Protein AF-A0A6L3AS34-F1 (afdb_monomer)

pLDDT: mean 90.24, std 11.79, range [38.12, 98.19]

Secondary structure (DSSP, 8-state):
-PPPPPPPSHHHHHHHHHHHTTS-TTTHHHHHHHTTPPP--HHHHHH-HHHHHHHHHTT--HHHHHHHHHHHHTTS--HHHHHHHHHHHTTTS----HHHHHHHHHHHTTS-SSTTS-HHHHHHTTS-TTTSBPSSSTT-BHHHHHIIIIIII----HHHHHHHTTTTTS-HHHHHHHHHHHHHHHHTTS--

InterPro domains:
  IPR041427 AbiJ-NTD3 [PF18860] (96-184)

Radius of gyration: 19.77 Å; Cα contacts (8 Å, |Δi|>4): 197; chains: 1; bounding box: 47×42×50 Å

Sequence (192 aa):
MPPPPSAPLAPLRSAIVEALYPTSANILPVVCEGLGLASGDREEAFASKRNYVQGRISGLSRERLLQLAYQLLQDGPNYELEEAVGRVEEAGERLISELLRRSIGRALIPFDLSGHVPIFEFLRDIWPIDRLPSRLYSGGTVQDDLERHMRRNADMDNDEALEAVGAYTCSQRRFFRFLEALLHRIRHRLPT

Mean predicted aligned error: 5.68 Å

Organism: Azospirillum brasilense (NCBI:txid192)

Solvent-accessible surface area (backbone atoms only — not comparable to full-atom values): 11065 Å² total; per-residue (Å²): 129,81,76,60,68,76,46,74,60,62,58,37,52,52,25,49,36,60,70,52,55,82,54,53,38,90,47,40,44,60,55,39,40,76,70,72,40,72,78,68,56,53,67,55,22,65,76,34,55,57,60,45,45,44,68,55,53,68,83,53,52,72,68,56,5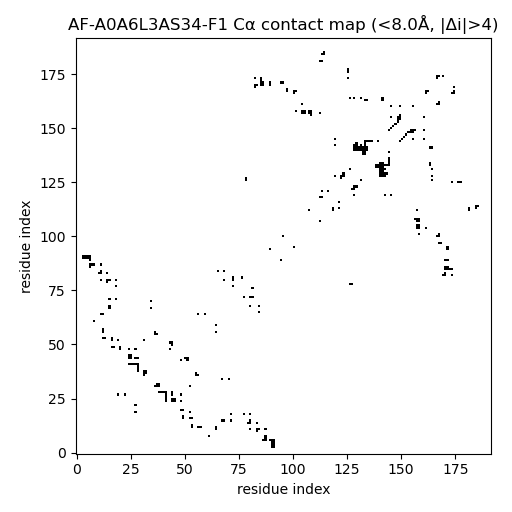0,50,52,51,48,54,59,59,48,71,81,41,94,47,73,62,42,52,40,28,49,36,47,50,67,51,42,69,56,91,72,87,48,48,69,58,45,47,54,51,32,56,71,41,48,92,49,76,81,39,75,91,49,60,54,68,58,58,47,44,78,74,37,63,32,84,69,38,69,26,90,87,44,91,95,43,21,35,42,56,50,44,51,45,30,43,67,71,66,62,78,43,54,50,41,57,52,39,52,69,75,32,54,51,76,49,26,66,64,58,41,47,53,47,53,50,59,40,48,63,58,56,60,75,68,61,82,129

Structure (mmCIF, N/CA/C/O backbone):
data_AF-A0A6L3AS34-F1
#
_entry.id   AF-A0A6L3AS34-F1
#
loop_
_atom_site.group_PDB
_atom_site.id
_atom_site.type_symbol
_atom_site.label_atom_id
_atom_site.label_alt_id
_atom_site.label_comp_id
_atom_site.label_asym_id
_atom_site.label_entity_id
_atom_site.label_seq_id
_atom_site.pdbx_PDB_ins_code
_atom_site.Cartn_x
_atom_site.Cartn_y
_atom_site.Cartn_z
_atom_site.occupancy
_atom_site.B_iso_or_equiv
_atom_site.auth_seq_id
_atom_site.auth_comp_id
_atom_site.auth_asym_id
_atom_site.auth_atom_id
_atom_site.pdbx_PDB_model_num
ATOM 1 N N . MET A 1 1 ? 20.758 -13.716 22.117 1.00 43.12 1 MET A N 1
ATOM 2 C CA . MET A 1 1 ? 20.273 -12.984 20.929 1.00 43.12 1 MET A CA 1
ATOM 3 C C . MET A 1 1 ? 19.069 -12.173 21.378 1.00 43.12 1 MET A C 1
ATOM 5 O O . MET A 1 1 ? 18.203 -12.778 22.001 1.00 43.12 1 MET A O 1
ATOM 9 N N . PRO A 1 2 ? 19.030 -10.845 21.188 1.00 40.09 2 PRO A N 1
ATOM 10 C CA . PRO A 1 2 ? 17.800 -10.096 21.428 1.00 40.09 2 PRO A CA 1
ATOM 11 C C . PRO A 1 2 ? 16.701 -10.640 20.498 1.00 40.09 2 PRO A C 1
ATOM 13 O O . PRO A 1 2 ? 17.026 -11.041 19.375 1.00 40.09 2 PRO A O 1
ATOM 16 N N . PRO A 1 3 ? 15.435 -10.713 20.945 1.00 47.62 3 PRO A N 1
ATOM 17 C CA . PRO A 1 3 ? 14.338 -11.078 20.059 1.00 47.62 3 PRO A CA 1
ATOM 18 C C . PRO A 1 3 ? 14.308 -10.102 18.874 1.00 47.62 3 PRO A C 1
ATOM 20 O O . PRO A 1 3 ? 14.625 -8.920 19.060 1.00 47.62 3 PRO A O 1
ATOM 23 N N . PRO A 1 4 ? 13.970 -10.568 17.660 1.00 54.09 4 PRO A N 1
ATOM 24 C CA . PRO A 1 4 ? 13.821 -9.670 16.527 1.00 54.09 4 PRO A CA 1
ATOM 25 C C . PRO A 1 4 ? 12.823 -8.560 16.890 1.00 54.09 4 PRO A C 1
ATOM 27 O O . PRO A 1 4 ? 11.832 -8.837 17.575 1.00 54.09 4 PRO A O 1
ATOM 30 N N . PRO A 1 5 ? 13.075 -7.305 16.480 1.00 56.47 5 PRO A N 1
ATOM 31 C CA . PRO A 1 5 ? 12.140 -6.222 16.738 1.00 56.47 5 PRO A CA 1
ATOM 32 C C . PRO A 1 5 ? 10.778 -6.599 16.152 1.00 56.47 5 PRO A C 1
ATOM 34 O O . PRO A 1 5 ? 10.667 -6.920 14.968 1.00 56.47 5 PRO A O 1
ATOM 37 N N . SER A 1 6 ? 9.740 -6.592 16.988 1.00 65.44 6 SER A N 1
ATOM 38 C CA . SER A 1 6 ? 8.369 -6.808 16.531 1.00 65.44 6 SER A CA 1
ATOM 39 C C . SER A 1 6 ? 8.022 -5.726 15.511 1.00 65.44 6 SER A C 1
ATOM 41 O O . SER A 1 6 ? 8.171 -4.540 15.821 1.00 65.44 6 SER A O 1
ATOM 43 N N . ALA A 1 7 ? 7.564 -6.108 14.315 1.00 68.81 7 ALA A N 1
ATOM 44 C CA . ALA A 1 7 ? 7.161 -5.130 13.310 1.00 68.81 7 ALA A CA 1
ATOM 45 C C . ALA A 1 7 ? 6.111 -4.164 13.879 1.00 68.81 7 ALA A C 1
ATOM 47 O O . ALA A 1 7 ? 5.236 -4.579 14.651 1.00 68.81 7 ALA A O 1
ATOM 48 N N . PRO A 1 8 ? 6.170 -2.876 13.501 1.00 80.94 8 PRO A N 1
ATOM 49 C CA . PRO A 1 8 ? 5.168 -1.921 13.930 1.00 80.94 8 PRO A CA 1
ATOM 50 C C . PRO A 1 8 ? 3.797 -2.366 13.407 1.00 80.94 8 PRO A C 1
ATOM 52 O O . PRO A 1 8 ? 3.584 -2.483 12.206 1.00 80.94 8 PRO A O 1
ATOM 55 N N . LEU A 1 9 ? 2.849 -2.597 14.318 1.00 92.56 9 LEU A N 1
ATOM 56 C CA . LEU A 1 9 ? 1.464 -2.949 13.973 1.00 92.56 9 LEU A CA 1
ATOM 57 C C . LEU A 1 9 ? 0.628 -1.726 13.566 1.00 92.56 9 LEU A C 1
ATOM 59 O O . LEU A 1 9 ? -0.499 -1.877 13.104 1.00 92.56 9 LEU A O 1
ATOM 63 N N . ALA A 1 10 ? 1.146 -0.509 13.765 1.00 93.69 10 ALA A N 1
ATOM 64 C CA . ALA A 1 10 ? 0.423 0.724 13.459 1.00 93.69 10 ALA A CA 1
ATOM 65 C C . ALA A 1 10 ? 0.044 0.844 11.967 1.00 93.69 10 ALA A C 1
ATOM 67 O O . ALA A 1 10 ? -1.137 1.063 11.707 1.00 93.69 10 ALA A O 1
ATOM 68 N N . PRO A 1 11 ? 0.947 0.600 10.991 1.00 93.88 11 PRO A N 1
ATOM 69 C CA . PRO A 1 11 ? 0.575 0.560 9.576 1.00 93.88 11 PRO A CA 1
ATOM 70 C C . PRO A 1 11 ? -0.523 -0.461 9.256 1.00 93.88 11 PRO A C 1
ATOM 72 O O . PRO A 1 11 ? -1.432 -0.146 8.496 1.00 93.88 11 PRO A O 1
ATOM 75 N N . LEU A 1 12 ? -0.490 -1.652 9.870 1.00 96.75 12 LEU A N 1
ATOM 76 C CA . LEU A 1 12 ? -1.530 -2.670 9.673 1.00 96.75 12 LEU A CA 1
ATOM 77 C C . LEU A 1 12 ? -2.887 -2.207 10.204 1.00 96.75 12 LEU A C 1
ATOM 79 O O . LEU A 1 12 ? -3.894 -2.359 9.518 1.00 96.75 12 LEU A O 1
ATOM 83 N N . ARG A 1 13 ? -2.923 -1.588 11.389 1.00 97.62 13 ARG A N 1
ATOM 84 C CA . ARG A 1 13 ? -4.162 -1.010 11.928 1.00 97.62 13 ARG A CA 1
ATOM 85 C C . ARG A 1 13 ? -4.713 0.084 11.017 1.00 97.62 13 ARG A C 1
ATOM 87 O O . ARG A 1 13 ? -5.893 0.035 10.684 1.00 97.62 13 ARG A O 1
ATOM 94 N N . SER A 1 14 ? -3.868 1.010 10.564 1.00 97.25 14 SER A N 1
ATOM 95 C CA . SER A 1 14 ? -4.280 2.061 9.628 1.00 97.25 14 SER A CA 1
ATOM 96 C C . SER A 1 14 ? -4.827 1.480 8.323 1.00 97.25 14 SER A C 1
ATOM 98 O O . SER A 1 14 ? -5.887 1.898 7.871 1.00 97.25 14 SER A O 1
ATOM 100 N N . ALA A 1 15 ? -4.163 0.472 7.750 1.00 97.56 15 ALA A N 1
ATOM 101 C CA . ALA A 1 15 ? -4.616 -0.161 6.516 1.00 97.56 15 ALA A CA 1
ATOM 102 C C . ALA A 1 15 ? -5.965 -0.885 6.681 1.00 97.56 15 ALA A C 1
ATOM 104 O O . ALA A 1 15 ? -6.812 -0.800 5.799 1.00 97.56 15 ALA A O 1
ATOM 105 N N . ILE A 1 16 ? -6.204 -1.542 7.823 1.00 98.19 16 ILE A N 1
ATOM 106 C CA . ILE A 1 16 ? -7.505 -2.152 8.153 1.00 98.19 16 ILE A CA 1
ATOM 107 C C . ILE A 1 16 ? -8.600 -1.082 8.272 1.00 98.19 16 ILE A C 1
ATOM 109 O O . ILE A 1 16 ? -9.701 -1.265 7.751 1.00 98.19 16 ILE A O 1
ATOM 113 N N . VAL A 1 17 ? -8.308 0.044 8.933 1.00 97.88 17 VAL A N 1
ATOM 114 C CA . VAL A 1 17 ? -9.249 1.171 9.050 1.00 97.88 17 VAL A CA 1
ATOM 115 C C . VAL A 1 17 ? -9.620 1.714 7.671 1.00 97.88 17 VAL A C 1
ATOM 117 O O . VAL A 1 17 ? -10.806 1.864 7.380 1.00 97.88 17 VAL A O 1
ATOM 120 N N . GLU A 1 18 ? -8.635 1.971 6.809 1.00 97.12 18 GLU A N 1
ATOM 121 C CA . GLU A 1 18 ? -8.891 2.485 5.460 1.00 97.12 18 GLU A CA 1
ATOM 122 C C . GLU A 1 18 ? -9.583 1.451 4.562 1.00 97.12 18 GLU A C 1
ATOM 124 O O . GLU A 1 18 ? -10.437 1.826 3.764 1.00 97.12 18 GLU A O 1
ATOM 129 N N . ALA A 1 19 ? -9.305 0.153 4.727 1.00 97.12 19 ALA A N 1
ATOM 130 C CA . ALA A 1 19 ? -10.009 -0.909 4.007 1.00 97.12 19 ALA A CA 1
ATOM 131 C C . ALA A 1 19 ? -11.505 -0.970 4.362 1.00 97.12 19 ALA A C 1
ATOM 133 O O . ALA A 1 19 ? -12.336 -1.217 3.492 1.00 97.12 19 ALA A O 1
ATOM 134 N N . LEU A 1 20 ? -11.864 -0.693 5.619 1.00 96.50 20 LEU A N 1
ATOM 135 C CA . LEU A 1 20 ? -13.257 -0.643 6.074 1.00 96.50 20 LEU A CA 1
ATOM 136 C C . LEU A 1 20 ? -13.932 0.713 5.833 1.00 96.50 20 LEU A C 1
ATOM 138 O O . LEU A 1 20 ? -15.163 0.796 5.855 1.00 96.50 20 LEU A O 1
ATOM 142 N N . TYR A 1 21 ? -13.160 1.773 5.582 1.00 95.31 21 TYR A N 1
ATOM 143 C CA . TYR A 1 21 ? -13.668 3.136 5.434 1.00 95.31 21 TYR A CA 1
ATOM 144 C C . TYR A 1 21 ? -14.732 3.320 4.336 1.00 95.31 21 TYR A C 1
ATOM 146 O O . TYR A 1 21 ? -15.645 4.114 4.566 1.00 95.31 21 TYR A O 1
ATOM 154 N N . PRO A 1 22 ? -14.714 2.630 3.179 1.00 94.81 22 PRO A N 1
ATOM 155 C CA . PRO A 1 22 ? -15.783 2.739 2.181 1.00 94.81 22 PRO A CA 1
ATOM 156 C C . PRO A 1 22 ? -17.158 2.278 2.686 1.00 94.81 22 PRO A C 1
ATOM 158 O O . PRO A 1 22 ? -18.184 2.735 2.181 1.00 94.81 22 PRO A O 1
ATOM 161 N N . THR A 1 23 ? -17.202 1.427 3.715 1.00 95.38 23 THR A N 1
ATOM 162 C CA . THR A 1 23 ? -18.445 0.909 4.296 1.00 95.38 23 THR A CA 1
ATOM 163 C C . THR A 1 23 ? -19.316 2.048 4.832 1.00 95.38 23 THR A C 1
ATOM 165 O O . THR A 1 23 ? -18.839 2.996 5.471 1.00 95.38 23 THR A O 1
ATOM 168 N N . SER A 1 24 ? -20.623 1.975 4.572 1.00 95.56 24 SER A N 1
ATOM 169 C CA . SER A 1 24 ? -21.584 2.955 5.085 1.00 95.56 24 SER A CA 1
ATOM 170 C C . SER A 1 24 ? -21.664 2.886 6.612 1.00 95.56 24 SER A C 1
ATOM 172 O O . SER A 1 24 ? -21.769 1.798 7.174 1.00 95.56 24 SER A O 1
ATOM 174 N N . ALA A 1 25 ? -21.690 4.042 7.285 1.00 94.88 25 ALA A N 1
ATOM 175 C CA . ALA A 1 25 ? -21.815 4.117 8.747 1.00 94.88 25 ALA A CA 1
ATOM 176 C C . ALA A 1 25 ? -23.071 3.392 9.275 1.00 94.88 25 ALA A C 1
ATOM 178 O O . ALA A 1 25 ? -23.055 2.854 10.375 1.00 94.88 25 ALA A O 1
ATOM 179 N N . ASN A 1 26 ? -24.129 3.297 8.458 1.00 94.56 26 ASN A N 1
ATOM 180 C CA . ASN A 1 26 ? -25.366 2.586 8.795 1.00 94.56 26 ASN A CA 1
ATOM 181 C C . ASN A 1 26 ? -25.175 1.083 9.047 1.00 94.56 26 ASN A C 1
ATOM 183 O O . ASN A 1 26 ? -25.903 0.504 9.858 1.00 94.56 26 ASN A O 1
ATOM 187 N N . ILE A 1 27 ? -24.244 0.460 8.315 1.00 95.31 27 ILE A N 1
ATOM 188 C CA . ILE A 1 27 ? -24.006 -0.992 8.326 1.00 95.31 27 ILE A CA 1
ATOM 189 C C . ILE A 1 27 ? -22.636 -1.360 8.897 1.00 95.31 27 ILE A C 1
ATOM 191 O O . ILE A 1 27 ? -22.398 -2.533 9.164 1.00 95.31 27 ILE A O 1
ATOM 195 N N . LEU A 1 28 ? -21.744 -0.383 9.093 1.00 96.25 28 LEU A N 1
ATOM 196 C CA . LEU A 1 28 ? -20.392 -0.607 9.597 1.00 96.25 28 LEU A CA 1
ATOM 197 C C . LEU A 1 28 ? -20.369 -1.420 10.905 1.00 96.25 28 LEU A C 1
ATOM 199 O O . LEU A 1 28 ? -19.566 -2.347 10.965 1.00 96.25 28 LEU A O 1
ATOM 203 N N . PRO A 1 29 ? -21.257 -1.184 11.895 1.00 96.44 29 PRO A N 1
ATOM 204 C CA . PRO A 1 29 ? -21.309 -2.03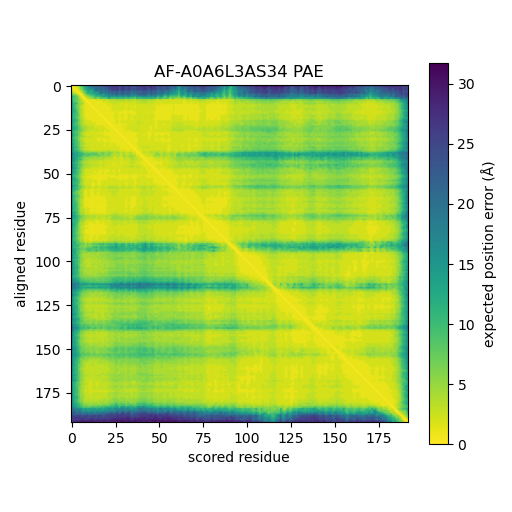8 13.079 1.00 96.44 29 PRO A CA 1
ATOM 205 C C . PRO A 1 29 ? -21.565 -3.513 12.773 1.00 96.44 29 PRO A C 1
ATOM 207 O O . PRO A 1 29 ? -20.827 -4.372 13.240 1.00 96.44 29 PRO A O 1
ATOM 210 N N . VAL A 1 30 ? -22.543 -3.801 11.910 1.00 95.56 30 VAL A N 1
ATOM 211 C CA . VAL A 1 30 ? -22.900 -5.172 11.513 1.00 95.56 30 VAL A CA 1
ATOM 212 C C . VAL A 1 30 ? -21.747 -5.841 10.760 1.00 95.56 30 VAL A C 1
ATOM 214 O O . VAL A 1 30 ? -21.454 -7.012 10.986 1.00 95.56 30 VAL A O 1
ATOM 217 N N . VAL A 1 31 ? -21.055 -5.096 9.894 1.00 95.50 31 VAL A N 1
ATOM 218 C CA . VAL A 1 31 ? -19.859 -5.589 9.191 1.00 95.50 31 VAL A CA 1
ATOM 219 C C . VAL A 1 31 ? -18.737 -5.902 10.185 1.00 95.50 31 VAL A C 1
ATOM 221 O O . VAL A 1 31 ? -18.143 -6.976 10.119 1.00 95.50 31 VAL A O 1
ATOM 224 N N . CYS A 1 32 ? -18.463 -5.008 11.139 1.00 96.38 32 CYS A N 1
ATOM 225 C CA . CYS A 1 32 ? -17.456 -5.232 12.175 1.00 96.38 32 CYS A CA 1
ATOM 226 C C . CYS A 1 32 ? -17.787 -6.449 13.054 1.00 96.38 32 CYS A C 1
ATOM 228 O O . CYS A 1 32 ? -16.898 -7.254 13.327 1.00 96.38 32 CYS A O 1
ATOM 230 N N . GLU A 1 33 ? -19.047 -6.629 13.448 1.00 95.88 33 GLU A N 1
ATOM 231 C CA . GLU A 1 33 ? -19.501 -7.815 14.184 1.00 95.88 33 GLU A CA 1
ATOM 232 C C . GLU A 1 33 ? -19.336 -9.100 13.366 1.00 95.88 33 GLU A C 1
ATOM 234 O O . GLU A 1 33 ? -18.836 -10.096 13.889 1.00 95.88 33 GLU A O 1
ATOM 239 N N . GLY A 1 34 ? -19.669 -9.075 12.071 1.00 95.38 34 GLY A N 1
ATOM 240 C CA . GLY A 1 34 ? -19.458 -10.205 11.159 1.00 95.38 34 GLY A CA 1
ATOM 241 C C . GLY A 1 34 ? -17.983 -10.590 10.999 1.00 95.38 34 GLY A C 1
ATOM 242 O O . GLY A 1 34 ? -17.655 -11.764 10.844 1.00 95.38 34 GLY A O 1
ATOM 243 N N . LEU A 1 35 ? -17.079 -9.616 11.126 1.00 95.75 35 LEU A N 1
ATOM 244 C CA . LEU A 1 35 ? -15.631 -9.833 11.182 1.00 95.75 35 LEU A CA 1
ATOM 245 C C . LEU A 1 35 ? -15.147 -10.294 12.566 1.00 95.75 35 LEU A C 1
ATOM 247 O O . LEU A 1 35 ? -13.951 -10.520 12.754 1.00 95.75 35 LEU A O 1
ATOM 251 N N . GLY A 1 36 ? -16.042 -10.450 13.545 1.00 95.19 36 GLY A N 1
ATOM 252 C CA . GLY A 1 36 ? -15.732 -10.854 14.915 1.00 95.19 36 GLY A CA 1
ATOM 253 C C . GLY A 1 36 ? -15.040 -9.760 15.729 1.00 95.19 36 GLY A C 1
ATOM 254 O O . GLY A 1 36 ? -14.148 -10.070 16.525 1.00 95.19 36 GLY A O 1
ATOM 255 N N . LEU A 1 37 ? -15.372 -8.491 15.478 1.00 96.06 37 LEU A N 1
ATOM 256 C CA . LEU A 1 37 ? -14.987 -7.349 16.309 1.00 96.06 37 LEU A CA 1
ATOM 257 C C . LEU A 1 37 ? -16.062 -7.057 17.361 1.00 96.06 37 LEU A C 1
ATOM 259 O O . LEU A 1 37 ? -17.203 -7.497 17.243 1.00 96.06 37 LEU A O 1
ATOM 263 N N . ALA A 1 38 ? -15.687 -6.300 18.394 1.00 92.19 38 ALA A N 1
ATOM 264 C CA . ALA A 1 38 ? -16.620 -5.897 19.438 1.00 92.19 38 ALA A CA 1
ATOM 265 C C . ALA A 1 38 ? -17.784 -5.069 18.867 1.00 92.19 38 ALA A C 1
ATOM 267 O O . ALA A 1 38 ? -17.579 -4.193 18.020 1.00 92.19 38 ALA A O 1
ATOM 268 N N . SER A 1 39 ? -18.985 -5.325 19.386 1.00 86.38 39 SER A N 1
ATOM 269 C CA . SER A 1 39 ? -20.202 -4.590 19.049 1.00 86.38 39 SER A CA 1
ATOM 270 C C . SER A 1 39 ? -20.085 -3.090 19.315 1.00 86.38 39 SER A C 1
ATOM 272 O O . SER A 1 39 ? -19.228 -2.603 20.056 1.00 86.38 39 SER A O 1
ATOM 274 N N . GLY A 1 40 ? -20.992 -2.336 18.717 1.00 87.94 40 GLY A N 1
ATOM 275 C CA . GLY A 1 40 ? -21.391 -1.019 19.199 1.00 87.94 40 GLY A CA 1
ATOM 276 C C . GLY A 1 40 ? -22.375 -0.385 18.251 1.00 87.94 40 GLY A C 1
ATOM 277 O O . GLY A 1 40 ? -22.945 -1.070 17.402 1.00 87.94 40 GLY A O 1
ATOM 278 N N . ASP A 1 41 ? -22.605 0.906 18.415 1.00 88.88 41 ASP A N 1
ATOM 279 C CA . ASP A 1 41 ? -23.777 1.524 17.816 1.00 88.88 41 ASP A CA 1
ATOM 280 C C . ASP A 1 41 ? -23.477 2.326 16.544 1.00 88.88 41 ASP A C 1
ATOM 282 O O . ASP A 1 41 ? -22.337 2.540 16.114 1.00 88.88 41 ASP A O 1
ATOM 286 N N . ARG A 1 42 ? -24.568 2.726 15.886 1.00 90.75 42 ARG A N 1
ATOM 287 C CA . ARG A 1 42 ? -24.505 3.564 14.691 1.00 90.75 42 ARG A CA 1
ATOM 288 C C . ARG A 1 42 ? -24.027 4.972 15.027 1.00 90.75 42 ARG A C 1
ATOM 290 O O . ARG A 1 42 ? -23.373 5.570 14.182 1.00 90.75 42 ARG A O 1
ATOM 297 N N . GLU A 1 43 ? -24.341 5.504 16.205 1.00 92.44 43 GLU A N 1
ATOM 298 C CA . GLU A 1 43 ? -23.997 6.877 16.586 1.00 92.44 43 GLU A CA 1
ATOM 299 C C . GLU A 1 43 ? -22.476 7.059 16.657 1.00 92.44 43 GLU A C 1
ATOM 301 O O . GLU A 1 43 ? -21.943 7.998 16.060 1.00 92.44 43 GLU A O 1
ATOM 306 N N . GLU A 1 44 ? -21.757 6.104 17.254 1.00 91.31 44 GLU A N 1
ATOM 307 C CA . GLU A 1 44 ? -20.295 6.044 17.246 1.00 91.31 44 GLU A CA 1
ATOM 308 C C . GLU A 1 44 ? -19.740 6.026 15.806 1.00 91.31 44 GLU A C 1
ATOM 310 O O . GLU A 1 44 ? -18.812 6.770 15.466 1.00 91.31 44 GLU A O 1
ATOM 315 N N . ALA A 1 45 ? -20.307 5.176 14.938 1.00 92.50 45 ALA A N 1
ATOM 316 C CA . ALA A 1 45 ? -19.869 5.028 13.549 1.00 92.50 45 ALA A CA 1
ATOM 317 C C . ALA A 1 45 ? -20.139 6.291 12.712 1.00 92.50 45 ALA A C 1
ATOM 319 O O . ALA A 1 45 ? -19.325 6.653 11.856 1.00 92.50 45 ALA A O 1
ATOM 320 N N . PHE A 1 46 ? -21.260 6.971 12.966 1.00 93.19 46 PHE A N 1
ATOM 321 C CA . PHE A 1 46 ? -21.621 8.243 12.344 1.00 93.19 46 PHE A CA 1
ATOM 322 C C . PHE A 1 46 ? -20.722 9.388 12.805 1.00 93.19 46 PHE A C 1
ATOM 324 O O . PHE A 1 46 ? -20.356 10.224 11.980 1.00 93.19 46 PHE A O 1
ATOM 331 N N . ALA A 1 4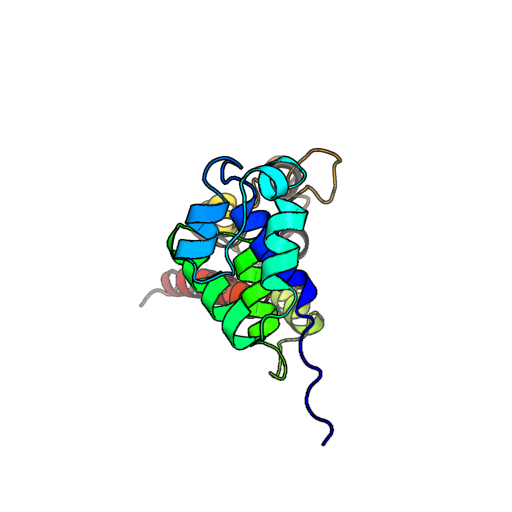7 ? -20.328 9.411 14.081 1.00 95.06 47 ALA A N 1
ATOM 332 C CA . ALA A 1 47 ? -19.411 10.417 14.601 1.00 95.06 47 ALA A CA 1
ATOM 333 C C . ALA A 1 47 ? -18.036 10.328 13.922 1.00 95.06 47 ALA A C 1
ATOM 335 O O . ALA A 1 47 ? -17.477 11.340 13.499 1.00 95.06 47 ALA A O 1
ATOM 336 N N . SER A 1 48 ? -17.483 9.117 13.789 1.00 96.19 48 SER A N 1
ATOM 337 C CA . SER A 1 48 ? -16.277 8.876 12.991 1.00 96.19 48 SER A CA 1
ATOM 338 C C . SER A 1 48 ? -16.067 7.387 12.730 1.00 96.19 48 SER A C 1
ATOM 340 O O . SER A 1 48 ? -15.644 6.645 13.617 1.00 96.19 48 SER A O 1
ATOM 342 N N . LYS A 1 49 ? -16.229 6.959 11.471 1.00 96.44 49 LYS A N 1
ATOM 343 C CA . LYS A 1 49 ? -15.933 5.579 11.040 1.00 96.44 49 LYS A CA 1
ATOM 344 C C . LYS A 1 49 ? -14.501 5.151 11.371 1.00 96.44 49 LYS A C 1
ATOM 346 O O . LYS A 1 49 ? -14.271 4.008 11.753 1.00 96.44 49 LYS A O 1
ATOM 351 N N . ARG A 1 50 ? -13.536 6.071 11.255 1.00 96.56 50 ARG A N 1
ATOM 352 C CA . ARG A 1 50 ? -12.129 5.782 11.571 1.00 96.56 50 ARG A CA 1
ATOM 353 C C . ARG A 1 50 ? -11.943 5.487 13.052 1.00 96.56 50 ARG A C 1
ATOM 355 O O . ARG A 1 50 ? -11.380 4.452 13.389 1.00 96.56 50 ARG A O 1
ATOM 362 N N . ASN A 1 51 ? -12.461 6.350 13.927 1.00 96.19 51 ASN A N 1
ATOM 363 C CA . ASN A 1 51 ? -12.346 6.152 15.374 1.00 96.19 51 ASN A CA 1
ATOM 364 C C . ASN A 1 51 ? -13.128 4.915 15.825 1.00 96.19 51 ASN A C 1
ATOM 366 O O . ASN A 1 51 ? -12.639 4.163 16.666 1.00 96.19 51 ASN A O 1
ATOM 370 N N . TYR A 1 52 ? -14.292 4.676 15.215 1.00 97.31 52 TYR A N 1
ATOM 371 C CA . TYR A 1 52 ? -15.115 3.495 15.448 1.00 97.31 52 TYR A CA 1
ATOM 372 C C . TYR A 1 52 ? -14.331 2.196 15.226 1.00 97.31 52 TYR A C 1
ATOM 374 O O . TYR A 1 52 ? -14.281 1.341 16.114 1.00 97.31 52 TYR A O 1
ATOM 382 N N . VAL A 1 53 ? -13.687 2.055 14.060 1.00 97.50 53 VAL A N 1
ATOM 383 C CA . VAL A 1 53 ? -12.883 0.867 13.735 1.00 97.50 53 VAL A CA 1
ATOM 384 C C . VAL A 1 53 ? -11.614 0.831 14.586 1.00 97.50 53 VAL A C 1
ATOM 386 O O . VAL A 1 53 ? -11.301 -0.203 15.174 1.00 97.50 53 VAL A O 1
ATOM 389 N N . GLN A 1 54 ? -10.909 1.960 14.719 1.00 96.75 54 GLN A N 1
ATOM 390 C CA . GLN A 1 54 ? -9.666 2.050 15.486 1.00 96.75 54 GLN A CA 1
ATOM 391 C C . GLN A 1 54 ? -9.858 1.598 16.939 1.00 96.75 54 GLN A C 1
ATOM 393 O O . GLN A 1 54 ? -9.050 0.815 17.443 1.00 96.75 54 GLN A O 1
ATOM 398 N N . GLY A 1 55 ? -10.930 2.035 17.606 1.00 96.06 55 GLY A N 1
ATOM 399 C CA . GLY A 1 55 ? -11.238 1.636 18.982 1.00 96.06 55 GLY A CA 1
ATOM 400 C C . GLY A 1 55 ? -11.384 0.120 19.138 1.00 96.06 55 GLY A C 1
ATOM 401 O O . GLY A 1 55 ? -10.918 -0.449 20.122 1.00 96.06 55 GLY A O 1
ATOM 402 N N . ARG A 1 56 ? -11.930 -0.550 18.118 1.00 96.50 56 ARG A N 1
ATOM 403 C CA . ARG A 1 56 ? -12.186 -1.999 18.117 1.00 96.50 56 ARG A CA 1
ATOM 404 C C . ARG A 1 56 ? -10.958 -2.841 17.800 1.00 96.50 56 ARG A C 1
ATOM 406 O O . ARG A 1 56 ? -10.875 -3.980 18.251 1.00 96.50 56 ARG A O 1
ATOM 413 N N . ILE A 1 57 ? -9.997 -2.294 17.057 1.00 97.06 57 ILE A N 1
ATOM 414 C CA . ILE A 1 57 ? -8.789 -3.031 16.654 1.00 97.06 57 ILE A CA 1
ATOM 415 C C . ILE A 1 57 ? -7.543 -2.687 17.483 1.00 97.06 57 ILE A C 1
ATOM 417 O O . ILE A 1 57 ? -6.527 -3.381 17.397 1.00 97.06 57 ILE A O 1
ATOM 421 N N . SER A 1 58 ? -7.583 -1.620 18.290 1.00 94.12 58 SER A N 1
ATOM 422 C CA . SER A 1 58 ? -6.411 -1.134 19.036 1.00 94.12 58 SER A CA 1
ATOM 423 C C . SER A 1 58 ? -5.849 -2.179 20.005 1.00 94.12 58 SER A C 1
ATOM 425 O O . SER A 1 58 ? -4.632 -2.340 20.076 1.00 94.12 58 SER A O 1
ATOM 427 N N . GLY A 1 59 ? -6.718 -2.931 20.686 1.00 92.31 59 GLY A N 1
ATOM 428 C CA . GLY A 1 59 ? -6.329 -3.963 21.656 1.00 92.31 59 GLY A CA 1
ATOM 429 C C . GLY A 1 59 ? -6.069 -5.356 21.073 1.00 92.31 59 GLY A C 1
ATOM 430 O O . GLY A 1 59 ? -5.736 -6.267 21.826 1.00 92.31 59 GLY A O 1
ATOM 431 N N . LEU A 1 60 ? -6.233 -5.556 19.761 1.00 96.25 60 LEU A N 1
ATOM 432 C CA . LEU A 1 60 ? -6.083 -6.879 19.151 1.00 96.25 60 LEU A CA 1
ATOM 433 C C . LEU A 1 60 ? -4.611 -7.293 19.033 1.00 96.25 60 LEU A C 1
ATOM 435 O O . LEU A 1 60 ? -3.731 -6.455 18.800 1.00 96.25 60 LEU A O 1
ATOM 439 N N . SER A 1 61 ? -4.363 -8.602 19.162 1.00 94.81 61 SER A N 1
ATOM 440 C CA . SER A 1 61 ? -3.039 -9.197 18.957 1.00 94.81 61 SER A CA 1
ATOM 441 C C . SER A 1 61 ? -2.610 -9.129 17.488 1.00 94.81 61 SER A C 1
ATOM 443 O O . SER A 1 61 ? -3.434 -8.927 16.590 1.00 94.81 61 SER A O 1
ATOM 445 N N . ARG A 1 62 ? -1.314 -9.346 17.229 1.00 94.25 62 ARG A N 1
ATOM 446 C CA . ARG A 1 62 ? -0.759 -9.438 15.868 1.00 94.25 62 ARG A CA 1
ATOM 447 C C . ARG A 1 62 ? -1.506 -10.478 15.033 1.00 94.25 62 ARG A C 1
ATOM 449 O O . ARG A 1 62 ? -1.912 -10.185 13.915 1.00 94.25 62 ARG A O 1
ATOM 456 N N . GLU A 1 63 ? -1.720 -11.663 15.592 1.00 94.62 63 GLU A N 1
ATOM 457 C CA . GLU A 1 63 ? -2.364 -12.798 14.925 1.00 94.62 63 GLU A CA 1
ATOM 458 C C . GLU A 1 63 ? -3.805 -12.451 14.556 1.00 94.62 63 GLU A C 1
ATOM 460 O O . GLU A 1 63 ? -4.243 -12.718 13.438 1.00 94.62 63 GLU A O 1
ATOM 465 N N . ARG A 1 64 ? -4.532 -11.791 15.466 1.00 97.00 64 ARG A N 1
ATOM 466 C CA . ARG A 1 64 ? -5.917 -11.402 15.210 1.00 97.00 64 ARG A CA 1
ATOM 467 C C . ARG A 1 64 ? -6.026 -10.295 14.159 1.00 97.00 64 ARG A C 1
ATOM 469 O O . ARG A 1 64 ? -6.937 -10.339 13.336 1.00 97.00 64 ARG A O 1
ATOM 476 N N . LEU A 1 65 ? -5.098 -9.336 14.155 1.00 97.56 65 LEU A N 1
ATOM 477 C CA . LEU A 1 65 ? -5.025 -8.300 13.118 1.00 97.56 65 LEU A CA 1
ATOM 478 C C . LEU A 1 65 ? -4.705 -8.893 11.741 1.00 97.56 65 LEU A C 1
ATOM 480 O O . LEU A 1 65 ? -5.325 -8.495 10.759 1.00 97.56 65 LEU A O 1
ATOM 484 N N . LEU A 1 66 ? -3.786 -9.861 11.665 1.00 96.88 66 LEU A N 1
ATOM 485 C CA . LEU A 1 66 ? -3.480 -10.571 10.419 1.00 96.88 66 LEU A CA 1
ATOM 486 C C . LEU A 1 66 ? -4.695 -11.353 9.910 1.00 96.88 66 LEU A C 1
ATOM 488 O O . LEU A 1 66 ? -5.057 -11.222 8.746 1.00 96.88 66 LEU A O 1
ATOM 492 N N . GLN A 1 67 ? -5.380 -12.102 10.782 1.00 97.31 67 GLN A N 1
ATOM 493 C CA . GLN A 1 67 ? -6.617 -12.805 10.417 1.00 97.31 67 GLN A CA 1
ATOM 494 C C . GLN A 1 67 ? -7.675 -11.856 9.847 1.00 97.31 67 GLN A C 1
ATOM 496 O O . GLN A 1 67 ? -8.258 -12.147 8.806 1.00 97.31 67 GLN A O 1
ATOM 501 N N . LEU A 1 68 ? -7.898 -10.715 10.506 1.00 97.75 68 LEU A N 1
ATOM 502 C CA . LEU A 1 68 ? -8.834 -9.694 10.040 1.00 97.75 68 LEU A CA 1
ATOM 503 C C . LEU A 1 68 ? -8.431 -9.141 8.667 1.00 97.75 68 LEU A C 1
ATOM 505 O O . LEU A 1 68 ? -9.271 -9.006 7.782 1.00 97.75 68 LEU A O 1
ATOM 509 N N . ALA A 1 69 ? -7.143 -8.858 8.470 1.00 97.75 69 ALA A N 1
ATOM 510 C CA . ALA A 1 69 ? -6.631 -8.387 7.192 1.00 97.75 69 ALA A CA 1
ATOM 511 C C . ALA A 1 69 ? -6.849 -9.414 6.068 1.00 97.75 69 ALA A C 1
ATOM 513 O O . ALA A 1 69 ? -7.304 -9.040 4.992 1.00 97.75 69 ALA A O 1
ATOM 514 N N . TYR A 1 70 ? -6.606 -10.706 6.312 1.00 97.12 70 TYR A N 1
ATOM 515 C CA . TYR A 1 70 ? -6.872 -11.745 5.312 1.00 97.12 70 TYR A CA 1
ATOM 516 C C . TYR A 1 70 ? -8.352 -11.903 4.980 1.00 97.12 70 TYR A C 1
ATOM 518 O O . TYR A 1 70 ? -8.663 -12.173 3.822 1.00 97.12 70 TYR A O 1
ATOM 526 N N . GLN A 1 71 ? -9.246 -11.741 5.963 1.00 97.00 71 GLN A N 1
ATOM 527 C CA . GLN A 1 71 ? -10.693 -11.740 5.727 1.00 97.00 71 GLN A CA 1
ATOM 528 C C . GLN A 1 71 ? -11.086 -10.596 4.790 1.00 97.00 71 GLN A C 1
ATOM 530 O O . GLN A 1 71 ? -11.759 -10.839 3.797 1.00 97.00 71 GLN A O 1
ATOM 535 N N . LEU A 1 72 ? -10.590 -9.381 5.043 1.00 96.81 72 LEU A N 1
ATOM 536 C CA . LEU A 1 72 ? -10.838 -8.220 4.180 1.00 96.81 72 LEU A CA 1
ATOM 537 C C . LEU A 1 72 ? -10.252 -8.390 2.770 1.00 96.81 72 LEU A C 1
ATOM 539 O O . LEU A 1 72 ? -10.836 -7.928 1.797 1.00 96.81 72 LEU A O 1
ATOM 543 N N . LEU A 1 73 ? -9.113 -9.075 2.642 1.00 96.44 73 LEU A N 1
ATOM 544 C CA . LEU A 1 73 ? -8.505 -9.375 1.343 1.00 96.44 73 LEU A CA 1
ATOM 545 C C . LEU A 1 73 ? -9.268 -10.443 0.537 1.00 96.44 73 LEU A C 1
ATOM 547 O O . LEU A 1 73 ? -8.991 -10.592 -0.652 1.00 96.44 73 LEU A O 1
ATOM 551 N N . GLN A 1 74 ? -10.229 -11.166 1.130 1.00 95.06 74 GLN A N 1
ATOM 552 C CA . GLN A 1 74 ? -11.113 -12.056 0.360 1.00 95.06 74 GLN A CA 1
ATOM 553 C C . GLN A 1 74 ? -12.096 -11.277 -0.523 1.00 95.06 74 GLN A C 1
ATOM 555 O O . GLN A 1 74 ? -12.512 -11.789 -1.560 1.00 95.06 74 GLN A O 1
ATOM 560 N N . ASP A 1 75 ? -12.430 -10.038 -0.149 1.00 90.06 75 ASP A N 1
ATOM 561 C CA . ASP A 1 75 ? -13.379 -9.196 -0.889 1.00 90.06 75 ASP A CA 1
ATOM 562 C C . ASP A 1 75 ? -12.742 -8.521 -2.116 1.00 90.06 75 ASP A C 1
ATOM 564 O O . ASP A 1 75 ? -13.435 -7.948 -2.960 1.00 90.06 75 ASP A O 1
ATOM 568 N N . GLY A 1 76 ? -11.414 -8.594 -2.241 1.00 89.56 76 GLY A N 1
ATOM 569 C CA . GLY A 1 76 ? -10.672 -8.102 -3.393 1.00 89.56 76 GLY A CA 1
ATOM 570 C C . GLY A 1 76 ? -9.279 -7.565 -3.049 1.00 89.56 76 GLY A C 1
ATOM 571 O O . GLY A 1 76 ? -8.909 -7.446 -1.878 1.00 89.56 76 GLY A O 1
ATOM 572 N N . PRO A 1 77 ? -8.486 -7.213 -4.078 1.00 89.81 77 PRO A N 1
ATOM 573 C CA . PRO A 1 77 ? -7.139 -6.693 -3.888 1.00 89.81 77 PRO A CA 1
ATOM 574 C C . PRO A 1 77 ? -7.164 -5.319 -3.211 1.00 89.81 77 PRO A C 1
ATOM 576 O O . PRO A 1 77 ? -7.863 -4.399 -3.642 1.00 89.81 77 PRO A O 1
ATOM 579 N N . ASN A 1 78 ? -6.331 -5.154 -2.186 1.00 95.19 78 ASN A N 1
ATOM 580 C CA . ASN A 1 78 ? -6.109 -3.877 -1.517 1.00 95.19 78 ASN A CA 1
ATOM 581 C C . ASN A 1 78 ? -4.606 -3.679 -1.299 1.00 95.19 78 ASN A C 1
ATOM 583 O O . ASN A 1 78 ? -4.004 -4.323 -0.443 1.00 95.19 78 ASN A O 1
ATOM 587 N N . TYR A 1 79 ? -4.010 -2.782 -2.089 1.00 95.19 79 TYR A N 1
ATOM 588 C CA . TYR A 1 79 ? -2.564 -2.554 -2.118 1.00 95.19 79 TYR A CA 1
ATOM 589 C C . TYR A 1 79 ? -1.977 -2.212 -0.740 1.00 95.19 79 TYR A C 1
ATOM 591 O O . TYR A 1 79 ? -1.004 -2.838 -0.319 1.00 95.19 79 TYR A O 1
ATOM 599 N N . GLU A 1 80 ? -2.583 -1.263 -0.023 1.00 95.62 80 GLU A N 1
ATOM 600 C CA . GLU A 1 80 ? -2.082 -0.808 1.280 1.00 95.62 80 GLU A CA 1
ATOM 601 C C . GLU A 1 80 ? -2.188 -1.907 2.342 1.00 95.62 80 GLU A C 1
ATOM 603 O O . GLU A 1 80 ? -1.261 -2.120 3.126 1.00 95.62 80 GLU A O 1
ATOM 608 N N . LEU A 1 81 ? -3.297 -2.654 2.341 1.00 97.19 81 LEU A N 1
ATOM 609 C CA . LEU A 1 81 ? -3.504 -3.762 3.270 1.00 97.19 81 LEU A CA 1
ATOM 610 C C . LEU A 1 81 ? -2.545 -4.922 2.989 1.00 97.19 81 LEU A C 1
ATOM 612 O O . LEU A 1 81 ? -1.942 -5.458 3.915 1.00 97.19 81 LEU A O 1
ATOM 616 N N . GLU A 1 82 ? -2.342 -5.266 1.718 1.00 96.88 82 GLU A N 1
ATOM 617 C CA . GLU A 1 82 ? -1.352 -6.255 1.296 1.00 96.88 82 GLU A CA 1
ATOM 618 C C . GLU A 1 82 ? 0.068 -5.876 1.743 1.00 96.88 82 GLU A C 1
ATOM 620 O O . GLU A 1 82 ? 0.792 -6.720 2.282 1.00 96.88 82 GLU A O 1
ATOM 625 N N . GLU A 1 83 ? 0.473 -4.623 1.525 1.00 96.44 83 GLU A N 1
ATOM 626 C CA . GLU A 1 83 ? 1.786 -4.121 1.939 1.00 96.44 83 GLU A CA 1
ATOM 627 C C . GLU A 1 83 ? 1.954 -4.171 3.459 1.00 96.44 83 GLU A C 1
ATOM 629 O O . GLU A 1 83 ? 3.001 -4.585 3.963 1.00 96.44 83 GLU A O 1
ATOM 634 N N . ALA A 1 84 ? 0.924 -3.773 4.209 1.00 96.19 84 ALA A N 1
ATOM 635 C CA . ALA A 1 84 ? 0.968 -3.789 5.662 1.00 96.19 84 ALA A CA 1
ATOM 636 C C . ALA A 1 84 ? 1.023 -5.215 6.235 1.00 96.19 84 ALA A C 1
ATOM 638 O O . ALA A 1 84 ? 1.784 -5.454 7.174 1.00 96.19 84 ALA A O 1
ATOM 639 N N . VAL A 1 85 ? 0.277 -6.162 5.654 1.00 96.06 85 VAL A N 1
ATOM 640 C CA . VAL A 1 85 ? 0.349 -7.591 6.005 1.00 96.06 85 VAL A CA 1
ATOM 641 C C . VAL A 1 85 ? 1.755 -8.129 5.758 1.00 96.06 85 VAL A C 1
ATOM 643 O O . VAL A 1 85 ? 2.370 -8.640 6.691 1.00 96.06 85 VAL A O 1
ATOM 646 N N . GLY A 1 86 ? 2.305 -7.918 4.556 1.00 93.69 86 GLY A N 1
ATOM 647 C CA . GLY A 1 86 ? 3.641 -8.406 4.202 1.00 93.69 86 GLY A CA 1
ATOM 648 C C . GLY A 1 86 ? 4.716 -7.907 5.169 1.00 93.69 86 GLY A C 1
ATOM 649 O O . GLY A 1 86 ? 5.486 -8.697 5.700 1.00 93.69 86 GLY A O 1
ATOM 650 N N . ARG A 1 87 ? 4.704 -6.613 5.514 1.00 92.44 87 ARG A N 1
ATOM 651 C CA . ARG A 1 87 ? 5.657 -6.043 6.486 1.00 92.44 87 ARG A CA 1
ATOM 652 C C . ARG A 1 87 ? 5.533 -6.641 7.888 1.00 92.44 87 ARG A C 1
ATOM 654 O O . ARG A 1 87 ? 6.534 -6.745 8.595 1.00 92.44 87 ARG A O 1
ATOM 661 N N . VAL A 1 88 ? 4.319 -6.984 8.319 1.00 92.56 88 VAL A N 1
ATOM 662 C CA . VAL A 1 88 ? 4.106 -7.616 9.626 1.00 92.56 88 VAL A CA 1
ATOM 663 C C . VAL A 1 88 ? 4.575 -9.066 9.613 1.00 92.56 88 VAL A C 1
ATOM 665 O O . VAL A 1 88 ? 5.118 -9.509 10.623 1.00 92.56 88 VAL A O 1
ATOM 668 N N . GLU A 1 89 ? 4.388 -9.800 8.518 1.00 90.06 89 GLU A N 1
ATOM 669 C CA . GLU A 1 89 ? 4.865 -11.181 8.358 1.00 90.06 89 GLU A CA 1
ATOM 670 C C . GLU A 1 89 ? 6.392 -11.264 8.286 1.00 90.06 89 GLU A C 1
ATOM 672 O O . GLU A 1 89 ? 6.986 -12.058 9.005 1.00 90.06 89 GLU A O 1
ATOM 677 N N . GLU A 1 90 ? 7.017 -10.351 7.541 1.00 88.75 90 GLU A N 1
ATOM 678 C CA . GLU A 1 90 ? 8.470 -10.225 7.341 1.00 88.75 90 GLU A CA 1
ATOM 679 C C . GLU A 1 90 ? 9.250 -9.874 8.633 1.00 88.75 90 GLU A C 1
ATOM 681 O O . GLU A 1 90 ? 10.484 -9.820 8.649 1.00 88.75 90 GLU A O 1
ATOM 686 N N . ALA A 1 91 ? 8.547 -9.617 9.741 1.00 80.69 91 ALA A N 1
ATOM 687 C CA . ALA A 1 91 ? 9.132 -9.278 11.030 1.00 80.69 91 ALA A CA 1
ATOM 688 C C . ALA A 1 91 ? 10.034 -10.402 11.565 1.00 80.69 91 ALA A C 1
ATOM 690 O O . ALA A 1 91 ? 9.561 -11.458 11.982 1.00 80.69 91 ALA A O 1
ATOM 691 N N . GLY A 1 92 ? 11.338 -10.136 11.632 1.00 72.38 92 GLY A N 1
ATOM 692 C CA . GLY A 1 92 ? 12.328 -11.104 12.110 1.00 72.38 92 GLY A CA 1
ATOM 693 C C . GLY A 1 92 ? 12.858 -12.049 11.035 1.00 72.38 92 GLY A C 1
ATOM 694 O O . GLY A 1 92 ? 13.671 -12.916 11.350 1.00 72.38 92 GLY A O 1
ATOM 695 N N . GLU A 1 93 ? 12.466 -11.855 9.777 1.00 80.94 93 GLU A N 1
ATOM 696 C CA . GLU A 1 93 ? 13.040 -12.571 8.644 1.00 80.94 93 GLU A CA 1
ATOM 697 C C . GLU A 1 93 ? 14.294 -11.874 8.100 1.00 80.94 93 GLU A C 1
ATOM 699 O O . GLU A 1 93 ? 14.524 -10.673 8.284 1.00 80.94 93 GLU A O 1
ATOM 704 N N . ARG A 1 94 ? 15.137 -12.635 7.393 1.00 79.56 94 ARG A N 1
ATOM 705 C CA . ARG A 1 94 ? 16.273 -12.067 6.665 1.00 79.56 94 ARG A CA 1
ATOM 706 C C . ARG A 1 94 ? 15.768 -11.458 5.364 1.00 79.56 94 ARG A C 1
ATOM 708 O O . ARG A 1 94 ? 15.429 -12.188 4.439 1.00 79.56 94 ARG A O 1
ATOM 715 N N . LEU A 1 95 ? 15.778 -10.129 5.275 1.00 87.12 95 LEU A N 1
ATOM 716 C CA . LEU A 1 95 ? 15.259 -9.435 4.102 1.00 87.12 95 LEU A CA 1
ATOM 717 C C . LEU A 1 95 ? 16.319 -9.123 3.039 1.00 87.12 95 LEU A C 1
ATOM 719 O O . LEU A 1 95 ? 17.479 -8.862 3.366 1.00 87.12 95 LEU A O 1
ATOM 723 N N . ILE A 1 96 ? 15.912 -9.090 1.762 1.00 91.31 96 ILE A N 1
ATOM 724 C CA . ILE A 1 96 ? 16.725 -8.461 0.708 1.00 91.31 96 ILE A CA 1
ATOM 725 C C . ILE A 1 96 ? 16.772 -6.960 0.993 1.00 91.31 96 ILE A C 1
ATOM 727 O O . ILE A 1 96 ? 15.739 -6.286 0.936 1.00 91.31 96 ILE A O 1
ATOM 731 N N . SER A 1 97 ? 17.971 -6.454 1.293 1.00 91.75 97 SER A N 1
ATOM 732 C CA . SER A 1 97 ? 18.193 -5.041 1.594 1.00 91.75 97 SER A CA 1
ATOM 733 C C . SER A 1 97 ? 17.847 -4.152 0.404 1.00 91.75 97 SER A C 1
ATOM 735 O O . SER A 1 97 ? 18.025 -4.552 -0.746 1.00 91.75 97 SER A O 1
ATOM 737 N N . GLU A 1 98 ? 17.425 -2.917 0.675 1.00 93.81 98 GLU A N 1
ATOM 738 C CA . GLU A 1 98 ? 17.155 -1.919 -0.367 1.00 93.81 98 GLU A CA 1
ATOM 739 C C . GLU A 1 98 ? 18.347 -1.762 -1.324 1.00 93.81 98 GLU A C 1
ATOM 741 O O . GLU A 1 98 ? 18.166 -1.737 -2.537 1.00 93.81 98 GLU A O 1
ATOM 746 N N . LEU A 1 99 ? 19.577 -1.764 -0.791 1.00 95.19 99 LEU A N 1
ATOM 747 C CA . LEU A 1 99 ? 20.801 -1.711 -1.592 1.00 95.19 99 LEU A CA 1
ATOM 748 C C . LEU A 1 99 ? 20.871 -2.852 -2.616 1.00 95.19 99 LEU A C 1
ATOM 750 O O . LEU A 1 99 ? 21.197 -2.613 -3.775 1.00 95.19 99 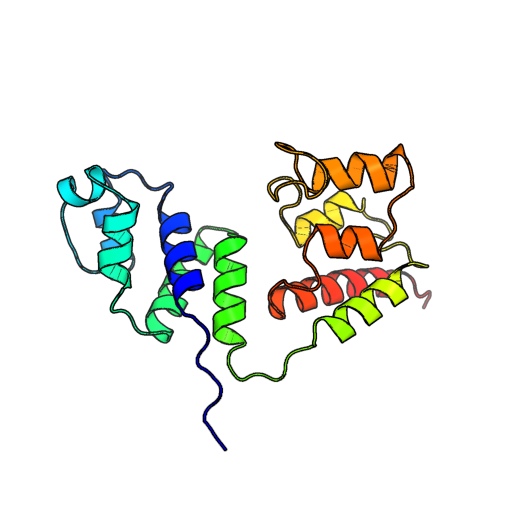LEU A O 1
ATOM 754 N N . LEU A 1 100 ? 20.554 -4.085 -2.209 1.00 95.56 100 LEU A N 1
ATOM 755 C CA . LEU A 1 100 ? 20.567 -5.226 -3.121 1.00 95.56 100 LEU A CA 1
ATOM 756 C C . LEU A 1 100 ? 19.417 -5.146 -4.134 1.00 95.56 100 LEU A C 1
ATOM 758 O O . LEU A 1 100 ? 19.622 -5.466 -5.302 1.00 95.56 100 LEU A O 1
ATOM 762 N N . ARG A 1 101 ? 18.238 -4.658 -3.730 1.00 96.88 101 ARG A N 1
ATOM 763 C CA . ARG A 1 101 ? 17.119 -4.428 -4.659 1.00 96.88 101 ARG A CA 1
ATOM 764 C C . ARG A 1 101 ? 17.467 -3.383 -5.724 1.00 96.88 101 ARG A C 1
ATOM 766 O O . ARG A 1 101 ? 17.207 -3.623 -6.897 1.00 96.88 101 ARG A O 1
ATOM 773 N N . ARG A 1 102 ? 18.134 -2.289 -5.340 1.00 96.12 102 ARG A N 1
ATOM 774 C CA . ARG A 1 102 ? 18.667 -1.276 -6.269 1.00 96.12 102 ARG A CA 1
ATOM 775 C C . ARG A 1 102 ? 19.726 -1.858 -7.201 1.00 96.12 102 ARG A C 1
ATOM 777 O O . ARG A 1 102 ? 19.708 -1.585 -8.394 1.00 96.12 102 ARG A O 1
ATOM 784 N N . SER A 1 103 ? 20.626 -2.700 -6.690 1.00 96.56 103 SER A N 1
ATOM 785 C CA . SER A 1 103 ? 21.595 -3.408 -7.538 1.00 96.56 103 SER A CA 1
ATOM 786 C C . SER A 1 103 ? 20.909 -4.294 -8.582 1.00 96.56 103 SER A C 1
ATOM 788 O O . SER A 1 103 ? 21.344 -4.315 -9.730 1.00 96.56 103 SER A O 1
ATOM 790 N N . ILE A 1 104 ? 19.824 -4.985 -8.210 1.00 94.19 104 ILE A N 1
ATOM 791 C CA . ILE A 1 104 ? 18.998 -5.749 -9.156 1.00 94.19 104 ILE A CA 1
ATOM 792 C C . ILE A 1 104 ? 18.364 -4.808 -10.185 1.00 94.19 104 ILE A C 1
ATOM 794 O O . ILE A 1 104 ? 18.492 -5.059 -11.376 1.00 94.19 104 ILE A O 1
ATOM 798 N N . GLY A 1 105 ? 17.738 -3.712 -9.755 1.00 94.19 105 GLY A N 1
ATOM 799 C CA . GLY A 1 105 ? 17.114 -2.741 -10.658 1.00 94.19 105 GLY A CA 1
ATOM 800 C C . GLY A 1 105 ? 18.073 -2.159 -11.696 1.00 94.19 105 GLY A C 1
ATOM 801 O O . GLY A 1 105 ? 17.783 -2.181 -12.889 1.00 94.19 105 GLY A O 1
ATOM 802 N N . ARG A 1 106 ? 19.281 -1.770 -11.277 1.00 95.50 106 ARG A N 1
ATOM 803 C CA . ARG A 1 106 ? 20.342 -1.322 -12.196 1.00 95.50 106 ARG A CA 1
ATOM 804 C C . ARG A 1 106 ? 20.774 -2.402 -13.179 1.00 95.50 106 ARG A C 1
ATOM 806 O O . ARG A 1 106 ? 21.022 -2.108 -14.344 1.00 95.50 106 ARG A O 1
ATOM 813 N N . ALA A 1 107 ? 20.843 -3.656 -12.734 1.00 94.19 107 ALA A N 1
ATOM 814 C CA . ALA A 1 107 ? 21.134 -4.775 -13.625 1.00 94.19 107 ALA A CA 1
ATOM 815 C C . ALA A 1 107 ? 20.030 -4.991 -14.676 1.00 94.19 107 ALA A C 1
ATOM 817 O O . ALA A 1 107 ? 20.296 -5.619 -15.696 1.00 94.19 107 ALA A O 1
ATOM 818 N N . LEU A 1 108 ? 18.820 -4.457 -14.461 1.00 91.62 108 LEU A N 1
ATOM 819 C CA . LEU A 1 108 ? 17.705 -4.536 -15.401 1.00 91.62 108 LEU A CA 1
ATOM 820 C C . LEU A 1 108 ? 17.682 -3.411 -16.444 1.00 91.62 108 LEU A C 1
ATOM 822 O O . LEU A 1 108 ? 16.960 -3.552 -17.423 1.00 91.62 108 LEU A O 1
ATOM 826 N N . ILE A 1 109 ? 18.477 -2.342 -16.304 1.00 92.06 109 ILE A N 1
ATOM 827 C CA . ILE A 1 109 ? 18.553 -1.226 -17.274 1.00 92.06 109 ILE A CA 1
ATOM 828 C C . ILE A 1 109 ? 18.697 -1.687 -18.739 1.00 92.06 109 ILE A C 1
ATOM 830 O O . ILE A 1 109 ? 17.948 -1.190 -19.576 1.00 92.06 109 ILE A O 1
ATOM 834 N N . PRO A 1 110 ? 19.580 -2.643 -19.099 1.00 89.69 110 PRO A N 1
ATOM 835 C CA . PRO A 1 110 ? 19.744 -3.037 -20.500 1.00 89.69 110 PRO A CA 1
ATOM 836 C C . PRO A 1 110 ? 18.622 -3.945 -21.035 1.00 89.69 110 PRO A C 1
ATOM 838 O O . PRO A 1 110 ? 18.666 -4.336 -22.202 1.00 89.69 110 PRO A O 1
ATOM 841 N N . PHE A 1 111 ? 17.644 -4.328 -20.211 1.00 85.31 111 PHE A N 1
ATOM 842 C CA . PHE A 1 111 ? 16.580 -5.254 -20.587 1.00 85.31 111 PHE A CA 1
ATOM 843 C C . PHE A 1 111 ? 15.255 -4.529 -20.833 1.00 85.31 111 PHE A C 1
ATOM 845 O O . PHE A 1 111 ? 14.907 -3.563 -20.166 1.00 85.31 111 PHE A O 1
ATOM 852 N N . ASP A 1 112 ? 14.450 -5.065 -21.744 1.00 83.31 112 ASP A N 1
ATOM 853 C CA . ASP A 1 112 ? 13.026 -4.737 -21.802 1.00 83.31 112 ASP A CA 1
ATOM 854 C C . ASP A 1 112 ? 12.297 -5.462 -20.658 1.00 83.31 112 ASP A C 1
ATOM 856 O O . ASP A 1 112 ? 12.144 -6.687 -20.704 1.00 83.31 112 ASP A O 1
ATOM 860 N N . LEU A 1 113 ? 11.878 -4.707 -19.633 1.00 80.38 113 LEU A N 1
ATOM 861 C CA . LEU A 1 113 ? 11.201 -5.218 -18.430 1.00 80.38 113 LEU A CA 1
ATOM 862 C C . LEU A 1 113 ? 9.900 -5.967 -18.735 1.00 80.38 113 LEU A C 1
ATOM 864 O O . LEU A 1 113 ? 9.504 -6.855 -17.984 1.00 80.38 113 LEU A O 1
ATOM 868 N N . SER A 1 114 ? 9.213 -5.581 -19.806 1.00 75.50 114 SER A N 1
ATOM 869 C CA . SER A 1 114 ? 7.842 -6.014 -20.081 1.00 75.50 114 SER A CA 1
ATOM 870 C C . SER A 1 114 ? 7.748 -7.096 -21.155 1.00 75.50 114 SER A C 1
ATOM 872 O O . SER A 1 114 ? 6.766 -7.848 -21.220 1.00 75.50 114 SER A O 1
ATOM 874 N N . GLY A 1 115 ? 8.810 -7.236 -21.952 1.00 76.94 115 GLY A N 1
ATOM 875 C CA . GLY A 1 115 ? 8.912 -8.218 -23.018 1.00 76.94 115 GLY A CA 1
ATOM 876 C C . GLY A 1 115 ? 7.853 -7.982 -24.093 1.00 76.94 115 GLY A C 1
ATOM 877 O O . GLY A 1 115 ? 7.978 -7.091 -24.920 1.00 76.94 115 GLY A O 1
ATOM 878 N N . HIS A 1 116 ? 6.813 -8.818 -24.119 1.00 75.62 116 HIS A N 1
ATOM 879 C CA . HIS A 1 116 ? 5.750 -8.742 -25.133 1.00 75.62 116 HIS A CA 1
ATOM 880 C C . HIS A 1 116 ? 4.472 -8.049 -24.653 1.00 75.62 116 HIS A C 1
ATOM 882 O O . HIS A 1 116 ? 3.569 -7.818 -25.454 1.00 75.62 116 HIS A O 1
ATOM 888 N N . VAL A 1 117 ? 4.372 -7.742 -23.360 1.00 82.75 117 VAL A N 1
ATOM 889 C CA . VAL A 1 117 ? 3.211 -7.055 -22.783 1.00 82.75 117 VAL A CA 1
ATOM 890 C C . VAL A 1 117 ? 3.548 -5.575 -22.638 1.00 82.75 117 VAL A C 1
ATOM 892 O O . VAL A 1 117 ? 4.695 -5.263 -22.339 1.00 82.75 117 VAL A O 1
ATOM 895 N N . PRO A 1 118 ? 2.603 -4.642 -22.832 1.00 87.62 118 PRO A N 1
ATOM 896 C CA . PRO A 1 118 ? 2.854 -3.236 -22.550 1.00 87.62 118 PRO A CA 1
ATOM 897 C C . PRO A 1 118 ? 3.361 -3.029 -21.115 1.00 87.62 118 PRO A C 1
ATOM 899 O O . PRO A 1 118 ? 2.740 -3.486 -20.157 1.00 87.62 118 PRO A O 1
ATOM 902 N N . ILE A 1 119 ? 4.462 -2.291 -20.950 1.00 87.81 119 ILE A N 1
ATOM 903 C CA . ILE A 1 119 ? 5.097 -2.044 -19.642 1.00 87.81 119 ILE A CA 1
ATOM 904 C C . ILE A 1 119 ? 4.127 -1.547 -18.564 1.00 87.81 119 ILE A C 1
ATOM 906 O O . ILE A 1 119 ? 4.212 -1.980 -17.419 1.00 87.81 119 ILE A O 1
ATOM 910 N N . PHE A 1 120 ? 3.154 -0.707 -18.918 1.00 91.38 120 PHE A N 1
ATOM 911 C CA . PHE A 1 120 ? 2.171 -0.205 -17.954 1.00 91.38 120 PHE A CA 1
ATOM 912 C C . PHE A 1 120 ? 1.194 -1.282 -17.488 1.00 91.38 120 PHE A C 1
ATOM 914 O O . PHE A 1 120 ? 0.770 -1.247 -16.342 1.00 91.38 120 PHE A O 1
ATOM 921 N N . GLU A 1 121 ? 0.849 -2.245 -18.343 1.00 90.50 121 GLU A N 1
ATOM 922 C CA . GLU A 1 121 ? 0.040 -3.400 -17.945 1.00 90.50 121 GLU A CA 1
ATOM 923 C C . GLU A 1 121 ? 0.843 -4.300 -17.001 1.00 90.50 121 GLU A C 1
ATOM 925 O O . GLU A 1 121 ? 0.378 -4.601 -15.905 1.00 90.50 121 GLU A O 1
ATOM 930 N N . PHE A 1 122 ? 2.099 -4.599 -17.354 1.00 91.44 122 PHE A N 1
ATOM 931 C CA . PHE A 1 122 ? 3.007 -5.356 -16.489 1.00 91.44 122 PHE A CA 1
ATOM 932 C C . PHE A 1 122 ? 3.177 -4.719 -15.102 1.00 91.44 122 PHE A C 1
ATOM 934 O O . PHE A 1 122 ? 3.090 -5.409 -14.089 1.00 91.44 122 P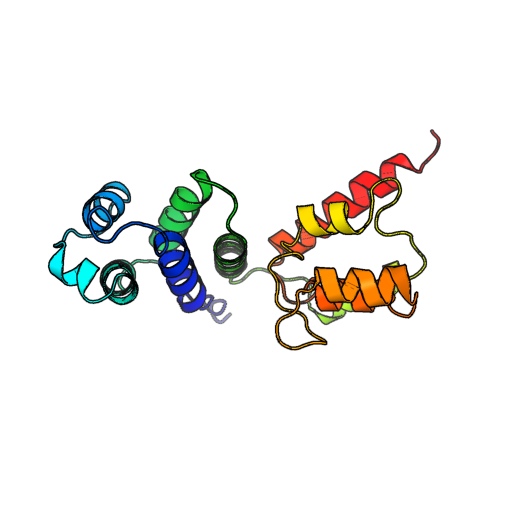HE A O 1
ATOM 941 N N . LEU A 1 123 ? 3.415 -3.407 -15.040 1.00 94.25 123 LEU A N 1
ATOM 942 C CA . LEU A 1 123 ? 3.579 -2.708 -13.768 1.00 94.25 123 LEU A CA 1
ATOM 943 C C . LEU A 1 123 ? 2.261 -2.634 -12.990 1.00 94.25 123 LEU A C 1
ATOM 945 O O . LEU A 1 123 ? 2.294 -2.792 -11.770 1.00 94.25 123 LEU A O 1
ATOM 949 N N . ARG A 1 124 ? 1.115 -2.460 -13.667 1.00 93.62 124 ARG A N 1
ATOM 950 C CA . ARG A 1 124 ? -0.209 -2.388 -13.024 1.00 93.62 124 ARG A CA 1
ATOM 951 C C . ARG A 1 124 ? -0.611 -3.692 -12.334 1.00 93.62 124 ARG A C 1
ATOM 953 O O . ARG A 1 124 ? -1.279 -3.654 -11.302 1.00 93.62 124 ARG A O 1
ATOM 960 N N . ASP A 1 125 ? -0.145 -4.831 -12.844 1.00 91.12 125 ASP A N 1
ATOM 961 C CA . ASP A 1 125 ? -0.354 -6.141 -12.214 1.00 91.12 125 ASP A CA 1
ATOM 962 C C . ASP A 1 125 ? 0.333 -6.269 -10.846 1.00 91.12 125 ASP A C 1
ATOM 964 O O . ASP A 1 125 ? -0.034 -7.130 -10.040 1.00 91.12 125 ASP A O 1
ATOM 968 N N . ILE A 1 126 ? 1.349 -5.445 -10.579 1.00 94.94 126 ILE A N 1
ATOM 969 C CA . ILE A 1 126 ? 2.171 -5.519 -9.367 1.00 94.94 126 ILE A CA 1
ATOM 970 C C . ILE A 1 126 ? 1.944 -4.310 -8.456 1.00 94.94 126 ILE A C 1
ATOM 972 O O . ILE A 1 126 ? 1.898 -4.471 -7.236 1.00 94.94 126 ILE A O 1
ATOM 976 N N . TRP A 1 127 ? 1.769 -3.117 -9.021 1.00 96.88 127 TRP A N 1
ATOM 977 C CA . TRP A 1 127 ? 1.547 -1.860 -8.309 1.00 96.88 127 TRP A CA 1
ATOM 978 C C . TRP A 1 127 ? 0.378 -1.097 -8.939 1.00 96.88 127 TRP A C 1
ATOM 980 O O . TRP A 1 127 ? 0.317 -1.009 -10.159 1.00 96.88 127 TRP A O 1
ATOM 990 N N . PRO A 1 128 ? -0.520 -0.472 -8.159 1.00 95.94 128 PRO A N 1
ATOM 991 C CA . PRO A 1 128 ? -1.627 0.314 -8.704 1.00 95.94 128 PRO A CA 1
ATOM 992 C C . PRO A 1 128 ? -1.129 1.681 -9.211 1.00 95.94 128 PRO A C 1
ATOM 994 O O . PRO A 1 128 ? -1.405 2.719 -8.613 1.00 95.94 128 PRO A O 1
ATOM 997 N N . ILE A 1 129 ? -0.333 1.689 -10.282 1.00 96.88 129 ILE A N 1
ATOM 998 C CA . ILE A 1 129 ? 0.358 2.879 -10.810 1.00 96.88 129 ILE A CA 1
ATOM 999 C C . ILE A 1 129 ? -0.590 4.017 -11.217 1.00 96.88 129 ILE A C 1
ATOM 1001 O O . ILE A 1 129 ? -0.185 5.173 -11.209 1.00 96.88 129 ILE A O 1
ATOM 1005 N N . ASP A 1 130 ? -1.850 3.699 -11.517 1.00 96.31 130 ASP A N 1
ATOM 1006 C CA . ASP A 1 130 ? -2.948 4.626 -11.820 1.00 96.31 130 ASP A CA 1
ATOM 1007 C C . ASP A 1 130 ? -3.533 5.309 -10.571 1.00 96.31 130 ASP A C 1
ATOM 1009 O O . ASP A 1 130 ? -4.371 6.200 -10.679 1.00 96.31 130 ASP A O 1
ATOM 1013 N N . ARG A 1 131 ? -3.126 4.874 -9.374 1.00 94.25 131 ARG A N 1
ATOM 1014 C CA . ARG A 1 131 ? -3.593 5.400 -8.079 1.00 94.25 131 ARG A CA 1
ATOM 1015 C C . ARG A 1 131 ? -2.456 5.865 -7.184 1.00 94.25 131 ARG A C 1
ATOM 1017 O O . ARG A 1 131 ? -2.686 6.684 -6.298 1.00 94.25 131 ARG A O 1
ATOM 1024 N N . LEU A 1 132 ? -1.248 5.336 -7.382 1.00 95.06 132 LEU A N 1
ATOM 1025 C CA . LEU A 1 132 ? -0.069 5.797 -6.662 1.00 95.06 132 LEU A CA 1
ATOM 1026 C C . LEU A 1 132 ? 0.208 7.259 -7.021 1.00 95.06 132 LEU A C 1
ATOM 1028 O O . LEU A 1 132 ? 0.235 7.578 -8.211 1.00 95.06 132 LEU A O 1
ATOM 1032 N N . PRO A 1 133 ? 0.434 8.137 -6.030 1.00 95.25 133 PRO A N 1
ATOM 1033 C CA . PRO A 1 133 ? 0.714 9.539 -6.295 1.00 95.25 133 PRO A CA 1
ATOM 1034 C C . PRO A 1 133 ? 2.022 9.684 -7.074 1.00 95.25 133 PRO A C 1
ATOM 1036 O O . PRO A 1 133 ? 3.011 9.010 -6.775 1.00 95.25 133 PRO A O 1
ATOM 1039 N N . SER A 1 134 ? 2.018 10.582 -8.056 1.00 95.31 134 SER A N 1
ATOM 1040 C CA . SER A 1 134 ? 3.210 10.968 -8.811 1.00 95.31 134 SER A CA 1
ATOM 1041 C C . SER A 1 134 ? 4.321 11.428 -7.867 1.00 95.31 134 SER A C 1
ATOM 1043 O O . SER A 1 134 ? 4.074 12.065 -6.836 1.00 95.31 134 SER A O 1
ATOM 1045 N N . ARG A 1 135 ? 5.564 11.115 -8.239 1.00 90.62 135 ARG A N 1
ATOM 1046 C CA . ARG A 1 135 ? 6.758 11.590 -7.526 1.00 90.62 135 ARG A CA 1
ATOM 1047 C C . ARG A 1 135 ? 7.293 12.902 -8.079 1.00 90.62 135 ARG A C 1
ATOM 1049 O O . ARG A 1 135 ? 8.104 13.549 -7.421 1.00 90.62 135 ARG A O 1
ATOM 1056 N N . LEU A 1 136 ? 6.859 13.275 -9.279 1.00 90.06 136 LEU A N 1
ATOM 1057 C CA . LEU A 1 136 ? 7.400 14.403 -10.033 1.00 90.06 136 LEU A CA 1
ATOM 1058 C C . LEU A 1 136 ? 6.427 15.586 -10.089 1.00 90.06 136 LEU A C 1
ATOM 1060 O O . LEU A 1 136 ? 6.856 16.736 -10.193 1.00 90.06 136 LEU A O 1
ATOM 1064 N N . TYR A 1 137 ? 5.123 15.324 -9.991 1.00 91.44 137 TYR A N 1
ATOM 1065 C CA . TYR A 1 137 ? 4.069 16.307 -10.211 1.00 91.44 137 TYR A CA 1
ATOM 1066 C C . TYR A 1 137 ? 2.979 16.222 -9.143 1.00 91.44 137 TYR A C 1
ATOM 1068 O O . TYR A 1 137 ? 2.418 15.168 -8.853 1.00 91.44 137 TYR A O 1
ATOM 1076 N N . SER A 1 138 ? 2.613 17.372 -8.578 1.00 92.81 138 SER A N 1
ATOM 1077 C CA . SER A 1 138 ? 1.487 17.444 -7.647 1.00 92.81 138 SER A CA 1
ATOM 1078 C C . SER A 1 138 ? 0.170 17.114 -8.358 1.00 92.81 138 SER A C 1
ATOM 1080 O O . SER A 1 138 ? -0.106 17.646 -9.432 1.00 92.81 138 SER A O 1
ATOM 1082 N N . GLY A 1 139 ? -0.643 16.246 -7.751 1.00 91.69 139 GLY A N 1
ATOM 1083 C CA . GLY A 1 139 ? -1.963 15.864 -8.265 1.00 91.69 139 GLY A CA 1
ATOM 1084 C C . GLY A 1 139 ? -1.959 14.851 -9.417 1.00 91.69 139 GLY A C 1
ATOM 1085 O O . GLY A 1 139 ? -3.038 14.510 -9.893 1.00 91.69 139 GLY A O 1
ATOM 1086 N N . GLY A 1 140 ? -0.788 14.372 -9.853 1.00 95.75 140 GLY A N 1
ATOM 1087 C CA . GLY A 1 140 ? -0.657 13.292 -10.837 1.00 95.75 140 GLY A CA 1
ATOM 1088 C C . GLY A 1 140 ? -0.459 11.916 -10.199 1.00 95.75 140 GLY A C 1
ATOM 1089 O O . GLY A 1 140 ? -0.404 11.777 -8.973 1.00 95.75 140 GLY A O 1
ATOM 1090 N N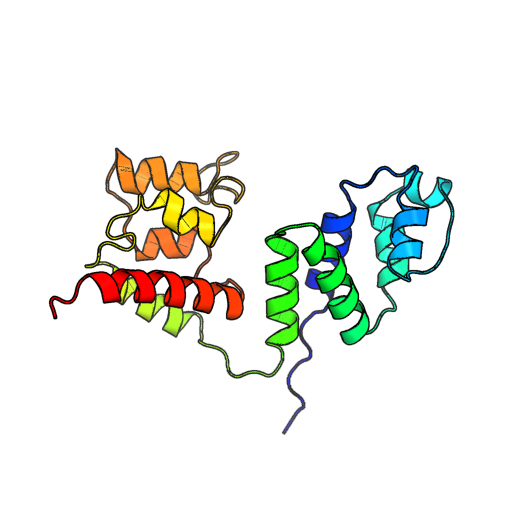 . THR A 1 141 ? -0.291 10.905 -11.047 1.00 97.69 141 THR A N 1
ATOM 1091 C CA . THR A 1 141 ? -0.039 9.509 -10.668 1.00 97.69 141 THR A CA 1
ATOM 1092 C C . THR A 1 141 ? 1.326 9.015 -11.152 1.00 97.69 141 THR A C 1
ATOM 1094 O O . THR A 1 141 ? 1.935 9.604 -12.043 1.00 97.69 141 THR A O 1
ATOM 1097 N N . VAL A 1 142 ? 1.814 7.901 -10.602 1.00 97.31 142 VAL A N 1
ATOM 1098 C CA . VAL A 1 142 ? 3.032 7.246 -11.113 1.00 97.31 142 VAL A CA 1
ATOM 1099 C C . VAL A 1 142 ? 2.857 6.824 -12.576 1.00 97.31 142 VAL A C 1
ATOM 1101 O O . VAL A 1 142 ? 3.809 6.887 -13.348 1.00 97.31 142 VAL A O 1
ATOM 1104 N N . GLN A 1 143 ? 1.650 6.441 -12.999 1.00 97.19 143 GLN A N 1
ATOM 1105 C CA . GLN A 1 143 ? 1.384 6.164 -14.408 1.00 97.19 143 GLN A CA 1
ATOM 1106 C C . GLN A 1 143 ? 1.612 7.402 -15.286 1.00 97.19 143 GLN A C 1
ATOM 1108 O O . GLN A 1 143 ? 2.211 7.265 -16.349 1.00 97.19 143 GLN A O 1
ATOM 1113 N N . ASP A 1 144 ? 1.204 8.597 -14.846 1.00 96.75 144 ASP A N 1
ATOM 1114 C CA . ASP A 1 144 ? 1.449 9.838 -15.596 1.00 96.75 144 ASP A CA 1
ATOM 1115 C C . ASP A 1 144 ? 2.950 10.127 -15.745 1.00 96.75 144 ASP A C 1
ATOM 1117 O O . ASP A 1 144 ? 3.399 10.555 -16.815 1.00 96.75 144 ASP A O 1
ATOM 1121 N N . ASP A 1 145 ? 3.730 9.858 -14.690 1.00 96.06 145 ASP A N 1
ATOM 1122 C CA . ASP A 1 145 ? 5.191 9.985 -14.705 1.00 96.06 145 ASP A CA 1
ATOM 1123 C C . ASP A 1 145 ? 5.799 9.033 -15.744 1.00 96.06 145 ASP A C 1
ATOM 1125 O O . ASP A 1 145 ? 6.567 9.462 -16.607 1.00 96.06 145 ASP A O 1
ATOM 1129 N N . LEU A 1 146 ? 5.403 7.757 -15.715 1.00 95.31 146 LEU A N 1
ATOM 1130 C CA . LEU A 1 146 ? 5.887 6.724 -16.634 1.00 95.31 146 LEU A CA 1
ATOM 1131 C C . LEU A 1 146 ? 5.471 7.002 -18.089 1.00 95.31 146 LEU A C 1
ATOM 1133 O O . LEU A 1 146 ? 6.272 6.865 -19.015 1.00 95.31 146 LEU A O 1
ATOM 1137 N N . GLU A 1 147 ? 4.230 7.430 -18.322 1.00 95.06 147 GLU A N 1
ATOM 1138 C CA . GLU A 1 147 ? 3.751 7.797 -19.655 1.00 95.06 147 GLU A CA 1
ATOM 1139 C C . GLU A 1 147 ? 4.549 8.959 -20.247 1.00 95.06 147 GLU A C 1
ATOM 1141 O O . GLU A 1 147 ? 4.88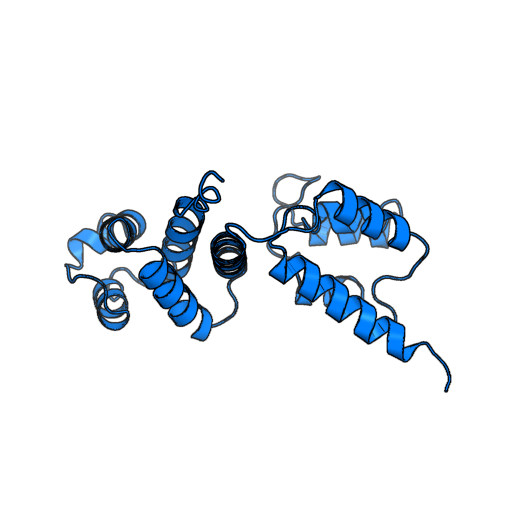8 8.940 -21.434 1.00 95.06 147 GLU A O 1
ATOM 1146 N N . ARG A 1 148 ? 4.857 9.970 -19.432 1.00 95.25 148 ARG A N 1
ATOM 1147 C CA . ARG A 1 148 ? 5.634 11.131 -19.862 1.00 95.25 148 ARG A CA 1
ATOM 1148 C C . ARG A 1 148 ? 7.094 10.769 -20.089 1.00 95.25 148 ARG A C 1
ATOM 1150 O O . ARG A 1 148 ? 7.605 10.990 -21.183 1.00 95.25 148 ARG A O 1
ATOM 1157 N N . HIS A 1 149 ? 7.745 10.214 -19.080 1.00 95.44 149 HIS A N 1
ATOM 1158 C CA . HIS A 1 149 ? 9.195 10.120 -19.060 1.00 95.44 149 HIS A CA 1
ATOM 1159 C C . HIS A 1 149 ? 9.718 8.846 -19.721 1.00 95.44 149 HIS A C 1
ATOM 1161 O O . HIS A 1 149 ? 10.629 8.890 -20.542 1.00 95.44 149 HIS A O 1
ATOM 1167 N N . MET A 1 150 ? 9.066 7.708 -19.487 1.00 91.75 150 MET A N 1
ATOM 1168 C CA . MET A 1 150 ? 9.501 6.445 -20.084 1.00 91.75 150 MET A CA 1
ATOM 1169 C C . MET A 1 150 ? 9.068 6.328 -21.553 1.00 91.75 150 MET A C 1
ATOM 1171 O O . MET A 1 150 ? 9.840 5.879 -22.395 1.00 91.75 150 MET A O 1
ATOM 1175 N N . ARG A 1 151 ? 7.833 6.741 -21.889 1.00 88.62 151 ARG A N 1
ATOM 1176 C CA . ARG A 1 151 ? 7.270 6.551 -23.243 1.00 88.62 151 ARG A CA 1
ATOM 1177 C C . ARG A 1 151 ? 7.396 7.766 -24.164 1.00 88.62 151 ARG A C 1
ATOM 1179 O O . ARG A 1 151 ? 7.726 7.580 -25.332 1.00 88.62 151 ARG A O 1
ATOM 1186 N N . ARG A 1 152 ? 7.036 8.977 -23.717 1.00 92.12 152 ARG A N 1
ATOM 1187 C CA . ARG A 1 152 ? 7.001 10.161 -24.607 1.00 92.12 152 ARG A CA 1
ATOM 1188 C C . ARG A 1 152 ? 8.374 10.805 -24.768 1.00 92.12 152 ARG A C 1
ATOM 1190 O O . ARG A 1 152 ? 8.746 11.130 -25.890 1.00 92.12 152 ARG A O 1
ATOM 1197 N N . ASN A 1 153 ? 9.095 10.978 -23.666 1.00 94.56 153 ASN A N 1
ATOM 1198 C CA . ASN A 1 153 ? 10.3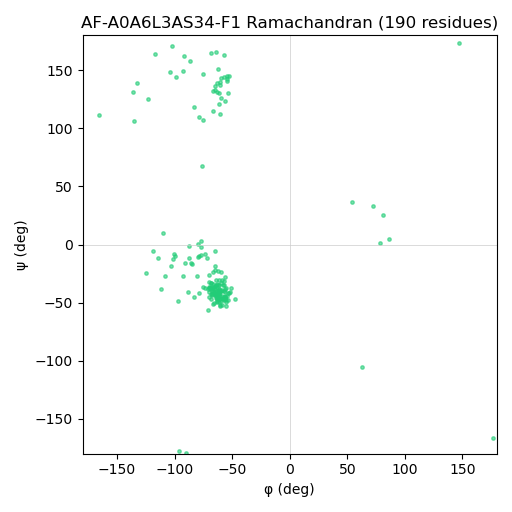99 11.635 -23.659 1.00 94.56 153 ASN A CA 1
ATOM 1199 C C . ASN A 1 153 ? 11.562 10.644 -23.803 1.00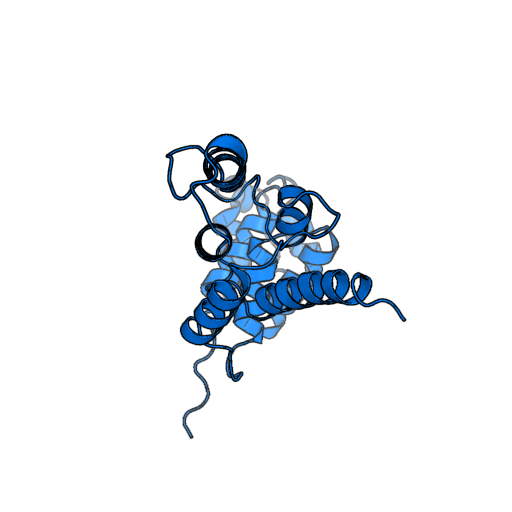 94.56 153 ASN A C 1
ATOM 1201 O O . ASN A 1 153 ? 12.610 11.032 -24.312 1.00 94.56 153 ASN A O 1
ATOM 1205 N N . ALA A 1 154 ? 11.364 9.389 -23.377 1.00 90.81 154 ALA A N 1
ATOM 1206 C CA . ALA A 1 154 ? 12.407 8.366 -23.275 1.00 90.81 154 ALA A CA 1
ATOM 1207 C C . ALA A 1 154 ? 13.614 8.825 -22.426 1.00 90.81 154 ALA A C 1
ATOM 1209 O O . ALA A 1 154 ? 14.761 8.514 -22.743 1.00 90.81 154 ALA A O 1
ATOM 1210 N N . ASP A 1 155 ? 13.341 9.585 -21.361 1.00 94.94 155 ASP A N 1
ATOM 1211 C CA . ASP A 1 155 ? 14.315 10.146 -20.415 1.00 94.94 155 ASP A CA 1
ATOM 1212 C C . ASP A 1 155 ? 14.253 9.482 -19.027 1.00 94.94 155 ASP A C 1
ATOM 1214 O O . ASP A 1 155 ? 14.892 9.970 -18.103 1.00 94.94 155 ASP A O 1
ATOM 1218 N N . MET A 1 156 ? 13.506 8.379 -18.895 1.00 94.25 156 MET A N 1
ATOM 1219 C CA . MET A 1 156 ? 13.435 7.557 -17.685 1.00 94.25 156 MET A CA 1
ATOM 1220 C C . MET A 1 156 ? 13.813 6.110 -17.983 1.00 94.25 156 MET A C 1
ATOM 1222 O O . MET A 1 156 ? 13.205 5.471 -18.849 1.00 94.25 156 MET A O 1
ATOM 1226 N N . ASP A 1 157 ? 14.794 5.593 -17.247 1.00 93.50 157 ASP A N 1
ATOM 1227 C CA . ASP A 1 157 ? 15.239 4.206 -17.351 1.00 93.50 157 ASP A CA 1
ATOM 1228 C C . ASP A 1 157 ? 14.483 3.251 -16.402 1.00 93.50 157 ASP A C 1
ATOM 1230 O O . ASP A 1 157 ? 13.565 3.625 -15.666 1.00 93.50 157 ASP A O 1
ATOM 1234 N N . ASN A 1 158 ? 14.847 1.966 -16.443 1.00 92.56 158 ASN A N 1
ATOM 1235 C CA . ASN A 1 158 ? 14.216 0.942 -15.613 1.00 92.56 158 ASN A CA 1
ATOM 1236 C C . ASN A 1 158 ? 14.489 1.116 -14.110 1.00 92.56 158 ASN A C 1
ATOM 1238 O O . ASN A 1 158 ? 13.621 0.767 -13.313 1.00 92.56 158 ASN A O 1
ATOM 1242 N N . ASP A 1 159 ? 15.665 1.608 -13.708 1.00 94.25 159 ASP A N 1
ATOM 1243 C CA . ASP A 1 159 ? 15.984 1.839 -12.291 1.00 94.25 159 ASP A CA 1
ATOM 1244 C C . ASP A 1 159 ? 15.103 2.967 -11.741 1.00 94.25 159 ASP A C 1
ATOM 1246 O O . ASP A 1 159 ? 14.495 2.826 -10.678 1.00 94.25 159 ASP A O 1
ATOM 1250 N N . GLU A 1 160 ? 14.948 4.043 -12.513 1.00 95.19 160 GLU A N 1
ATOM 1251 C CA . GLU A 1 160 ? 14.088 5.180 -12.181 1.00 95.19 160 GLU A CA 1
ATOM 1252 C C . GLU A 1 160 ? 12.599 4.803 -12.160 1.00 95.19 160 GLU A C 1
ATOM 1254 O O . GLU A 1 160 ? 11.872 5.190 -11.240 1.00 95.19 160 GLU A O 1
ATOM 1259 N N . ALA A 1 161 ? 12.138 3.989 -13.116 1.00 94.75 161 ALA A N 1
ATOM 1260 C CA . ALA A 1 161 ? 10.768 3.480 -13.133 1.00 94.75 161 ALA A CA 1
ATOM 1261 C C . ALA A 1 161 ? 10.470 2.572 -11.921 1.00 94.75 161 ALA A C 1
ATOM 1263 O O . ALA A 1 161 ? 9.421 2.701 -11.282 1.00 94.75 161 ALA A O 1
ATOM 1264 N N . LEU A 1 162 ? 11.398 1.673 -11.569 1.00 96.06 162 LEU A N 1
ATOM 1265 C CA . LEU A 1 162 ? 11.278 0.788 -10.403 1.00 96.06 162 LEU A CA 1
ATOM 1266 C C . LEU A 1 162 ? 11.337 1.564 -9.082 1.00 96.06 162 LEU A C 1
ATOM 1268 O O . LEU A 1 162 ? 10.601 1.247 -8.141 1.00 96.06 162 LEU A O 1
ATOM 1272 N N . GLU A 1 163 ? 12.166 2.605 -9.014 1.00 95.81 163 GLU A N 1
ATOM 1273 C CA . GLU A 1 163 ? 12.155 3.552 -7.906 1.00 95.81 163 GLU A CA 1
ATOM 1274 C C . GLU A 1 163 ? 10.774 4.200 -7.791 1.00 95.81 163 GLU A C 1
ATOM 1276 O O . GLU A 1 163 ? 10.182 4.121 -6.717 1.00 95.81 163 GLU A O 1
ATOM 1281 N N . ALA A 1 164 ? 10.223 4.757 -8.877 1.00 95.38 164 ALA A N 1
ATOM 1282 C CA . ALA A 1 164 ? 8.948 5.476 -8.883 1.00 95.38 164 ALA A CA 1
ATOM 1283 C C . ALA A 1 164 ? 7.774 4.641 -8.342 1.00 95.38 164 ALA A C 1
ATOM 1285 O O . ALA A 1 164 ? 7.023 5.115 -7.483 1.00 95.38 164 ALA A O 1
ATOM 1286 N N . VAL A 1 165 ? 7.667 3.371 -8.752 1.00 95.94 165 VAL A N 1
ATOM 1287 C CA . VAL A 1 165 ? 6.632 2.442 -8.248 1.00 95.94 165 VAL A CA 1
ATOM 1288 C C . VAL A 1 165 ? 6.895 1.947 -6.817 1.00 95.94 165 VAL A C 1
ATOM 1290 O O . VAL A 1 165 ? 6.040 1.300 -6.218 1.00 95.94 165 VAL A O 1
ATOM 1293 N N . GLY A 1 166 ? 8.061 2.252 -6.238 1.00 95.75 166 GLY A N 1
ATOM 1294 C CA . GLY A 1 166 ? 8.431 1.855 -4.878 1.00 95.75 166 GLY A CA 1
ATOM 1295 C C . GLY A 1 166 ? 8.950 0.422 -4.764 1.00 95.75 166 GLY A C 1
ATOM 1296 O O . GLY A 1 166 ? 8.870 -0.175 -3.690 1.00 95.75 166 GLY A O 1
ATOM 1297 N N . ALA A 1 167 ? 9.506 -0.152 -5.835 1.00 96.56 167 ALA A N 1
ATOM 1298 C CA . ALA A 1 167 ? 9.987 -1.536 -5.839 1.00 96.56 167 ALA A CA 1
ATOM 1299 C C . ALA A 1 167 ? 11.033 -1.808 -4.740 1.00 96.56 167 ALA A C 1
ATOM 1301 O O . ALA A 1 167 ? 11.092 -2.902 -4.171 1.00 96.56 167 ALA A O 1
ATOM 1302 N N . TYR A 1 168 ? 11.836 -0.807 -4.382 1.00 95.81 168 TYR A N 1
ATOM 1303 C CA . TYR A 1 168 ? 12.931 -0.979 -3.426 1.00 95.81 168 TYR A CA 1
ATOM 1304 C C . TYR A 1 168 ? 12.509 -0.841 -1.958 1.00 95.81 168 TYR A C 1
ATOM 1306 O O . TYR A 1 168 ? 13.222 -1.326 -1.082 1.00 95.81 168 TYR A O 1
ATOM 1314 N N . THR A 1 169 ? 11.329 -0.276 -1.691 1.00 93.44 169 THR A N 1
ATOM 1315 C CA . THR A 1 169 ? 10.797 -0.030 -0.335 1.00 93.44 169 THR A CA 1
ATOM 1316 C C . THR A 1 169 ? 9.484 -0.766 -0.045 1.00 93.44 169 THR A C 1
ATOM 1318 O O . THR A 1 169 ? 8.999 -0.759 1.092 1.00 93.44 169 THR A O 1
ATOM 1321 N N . CYS A 1 170 ? 8.907 -1.434 -1.049 1.00 95.31 170 CYS A N 1
ATOM 1322 C CA . CYS A 1 170 ? 7.752 -2.306 -0.865 1.00 95.31 170 CYS A CA 1
ATOM 1323 C C . CYS A 1 170 ? 8.072 -3.517 0.028 1.00 95.31 170 CYS A C 1
ATOM 1325 O O . CYS A 1 170 ? 9.237 -3.846 0.290 1.00 95.31 170 CYS A O 1
ATOM 1327 N N . SER A 1 171 ? 7.034 -4.206 0.489 1.00 94.88 171 SER A N 1
ATOM 1328 C CA . SER A 1 171 ? 7.173 -5.502 1.154 1.00 94.88 171 SER A CA 1
ATOM 1329 C C . SER A 1 171 ? 7.995 -6.475 0.289 1.00 94.88 171 SER A C 1
ATOM 1331 O O . SER A 1 171 ? 7.932 -6.461 -0.944 1.00 94.88 171 SER A O 1
ATOM 1333 N N . GLN A 1 172 ? 8.795 -7.336 0.922 1.00 94.56 172 GLN A N 1
ATOM 1334 C CA . GLN A 1 172 ? 9.516 -8.392 0.211 1.00 94.56 172 GLN A CA 1
ATOM 1335 C C . GLN A 1 172 ? 8.586 -9.299 -0.590 1.00 94.56 172 GLN A C 1
ATOM 1337 O O . GLN A 1 172 ? 8.929 -9.654 -1.715 1.00 94.56 172 GLN A O 1
ATOM 1342 N N . ARG A 1 173 ? 7.399 -9.615 -0.066 1.00 94.25 173 ARG A N 1
ATOM 1343 C CA . ARG A 1 173 ? 6.375 -10.366 -0.806 1.00 94.25 173 ARG A CA 1
ATOM 1344 C C . ARG A 1 173 ? 6.039 -9.705 -2.147 1.00 94.25 173 ARG A C 1
ATOM 1346 O O . ARG A 1 173 ? 5.987 -10.390 -3.168 1.00 94.25 173 ARG A O 1
ATOM 1353 N N . ARG A 1 174 ? 5.863 -8.378 -2.181 1.00 96.50 174 ARG A N 1
ATOM 1354 C CA . ARG A 1 174 ? 5.606 -7.645 -3.434 1.00 96.50 174 ARG A CA 1
ATOM 1355 C C . ARG A 1 174 ? 6.837 -7.593 -4.333 1.00 96.50 174 ARG A C 1
ATOM 1357 O O . ARG A 1 174 ? 6.713 -7.810 -5.536 1.00 96.50 174 ARG A O 1
ATOM 1364 N N . PHE A 1 175 ? 8.021 -7.384 -3.761 1.00 96.56 175 PHE A N 1
ATOM 1365 C CA . PHE A 1 175 ? 9.271 -7.438 -4.518 1.00 96.56 175 PHE A CA 1
ATOM 1366 C C . PHE A 1 175 ? 9.480 -8.810 -5.185 1.00 96.56 175 PHE A C 1
ATOM 1368 O O . PHE A 1 175 ? 9.901 -8.883 -6.336 1.00 96.56 175 PHE A O 1
ATOM 1375 N N . PHE A 1 176 ? 9.130 -9.907 -4.512 1.00 94.69 176 PHE A N 1
ATOM 1376 C CA . PHE A 1 176 ? 9.208 -11.253 -5.085 1.00 94.69 176 PHE A CA 1
ATOM 1377 C C . PHE A 1 176 ? 8.148 -11.494 -6.149 1.00 94.69 176 PHE A C 1
ATOM 1379 O O . PHE A 1 176 ? 8.479 -12.059 -7.186 1.00 94.69 176 PHE A O 1
ATOM 1386 N N . ARG A 1 177 ? 6.923 -10.988 -5.960 1.00 94.25 177 ARG A N 1
ATOM 1387 C CA . ARG A 1 177 ? 5.891 -11.000 -7.007 1.00 94.25 177 ARG A CA 1
ATOM 1388 C C . ARG A 1 177 ? 6.382 -10.306 -8.284 1.00 94.25 177 ARG A C 1
ATOM 1390 O O . ARG A 1 177 ? 6.151 -10.811 -9.379 1.00 94.25 177 ARG A O 1
ATOM 1397 N N . PHE A 1 178 ? 7.092 -9.182 -8.153 1.00 94.88 178 PHE A N 1
ATOM 1398 C CA . PHE A 1 178 ? 7.745 -8.513 -9.281 1.00 94.88 178 PHE A CA 1
ATOM 1399 C C . PHE A 1 178 ? 8.786 -9.411 -9.961 1.00 94.88 178 PHE A C 1
ATOM 1401 O O . PHE A 1 178 ? 8.721 -9.605 -11.175 1.00 94.88 178 PHE A O 1
ATOM 1408 N N . LEU A 1 179 ? 9.730 -9.972 -9.198 1.00 93.56 179 LEU A N 1
ATOM 1409 C CA . LEU A 1 179 ? 10.780 -10.829 -9.756 1.00 93.56 179 LEU A CA 1
ATOM 1410 C C . LEU A 1 179 ? 10.210 -12.079 -10.431 1.00 93.56 179 LEU A C 1
ATOM 1412 O O . LEU A 1 179 ? 10.675 -12.462 -11.500 1.00 93.56 179 LEU A O 1
ATOM 1416 N N . GLU A 1 180 ? 9.191 -12.697 -9.840 1.00 91.81 180 GLU A N 1
ATOM 1417 C CA . GLU A 1 180 ? 8.498 -13.849 -10.411 1.00 91.81 180 GLU A CA 1
ATOM 1418 C C . GLU A 1 180 ? 7.817 -13.485 -11.734 1.00 91.81 180 GLU A C 1
ATOM 1420 O O . GLU A 1 180 ? 8.038 -14.155 -12.745 1.00 91.81 180 GLU A O 1
ATOM 1425 N N . ALA A 1 181 ? 7.062 -12.382 -11.761 1.00 90.06 181 ALA A N 1
ATOM 1426 C CA . ALA A 1 181 ? 6.404 -11.901 -12.972 1.00 90.06 181 ALA A CA 1
ATOM 1427 C C . ALA A 1 181 ? 7.412 -11.559 -14.080 1.00 90.06 181 ALA A C 1
ATOM 1429 O O . ALA A 1 181 ? 7.160 -11.845 -15.251 1.00 90.06 181 ALA A O 1
ATOM 1430 N N . LEU A 1 182 ? 8.561 -10.983 -13.718 1.00 89.38 182 LEU A N 1
ATOM 1431 C CA . LEU A 1 182 ? 9.653 -10.678 -14.638 1.00 89.38 182 LEU A CA 1
ATOM 1432 C C . LEU A 1 182 ? 10.297 -11.960 -15.196 1.00 89.38 182 LEU A C 1
ATOM 1434 O O . LEU A 1 182 ? 10.424 -12.122 -16.410 1.00 89.38 182 LEU A O 1
ATOM 1438 N N . LEU A 1 183 ? 10.674 -12.903 -14.328 1.00 84.44 183 LEU A N 1
ATOM 1439 C CA . LEU A 1 183 ? 11.366 -14.137 -14.715 1.00 84.44 183 LEU A CA 1
ATOM 1440 C C . LEU A 1 183 ? 10.480 -15.086 -15.520 1.00 84.44 183 LEU A C 1
ATOM 1442 O O . LEU A 1 183 ? 10.960 -15.689 -16.483 1.00 84.44 183 LEU A O 1
ATOM 1446 N N . HIS A 1 184 ? 9.191 -15.190 -15.181 1.00 79.62 184 HIS A N 1
ATOM 1447 C CA . HIS A 1 184 ? 8.224 -15.946 -15.976 1.00 79.62 184 HIS A CA 1
ATOM 1448 C C . HIS A 1 184 ? 8.242 -15.473 -17.436 1.00 79.62 184 HIS A C 1
ATOM 1450 O O . HIS A 1 184 ? 8.265 -16.279 -18.363 1.00 79.62 184 HIS A O 1
ATOM 1456 N N . ARG A 1 185 ? 8.321 -14.157 -17.650 1.00 74.56 185 ARG A N 1
ATOM 1457 C CA . ARG A 1 185 ? 8.322 -13.542 -18.983 1.00 74.56 185 ARG A CA 1
ATOM 1458 C C . ARG A 1 185 ? 9.663 -13.700 -19.700 1.00 74.56 185 ARG A C 1
ATOM 1460 O O . ARG A 1 185 ? 9.670 -13.975 -20.897 1.00 74.56 185 ARG A O 1
ATOM 1467 N N . ILE A 1 186 ? 10.787 -13.629 -18.983 1.00 68.50 186 ILE A N 1
ATOM 1468 C CA . ILE A 1 186 ? 12.121 -13.901 -19.550 1.00 68.50 186 ILE A CA 1
ATOM 1469 C C . ILE A 1 186 ? 12.246 -15.365 -20.004 1.00 68.50 186 ILE A C 1
ATOM 1471 O O . ILE A 1 186 ? 12.879 -15.641 -21.022 1.00 68.50 186 ILE A O 1
ATOM 1475 N N . ARG A 1 187 ? 11.615 -16.322 -19.311 1.00 59.50 187 ARG A N 1
ATOM 1476 C CA . ARG A 1 187 ? 11.715 -17.748 -19.666 1.00 59.50 187 ARG A CA 1
ATOM 1477 C C . ARG A 1 187 ? 11.057 -18.096 -21.005 1.00 59.50 187 ARG A C 1
ATOM 1479 O O . ARG A 1 187 ? 11.484 -19.045 -21.651 1.00 59.50 187 ARG A O 1
ATOM 1486 N N . HIS A 1 188 ? 10.091 -17.302 -21.465 1.00 56.00 188 HIS A N 1
ATOM 1487 C CA . HIS A 1 188 ? 9.490 -17.444 -22.797 1.00 56.00 188 HIS A CA 1
ATOM 1488 C C . HIS A 1 188 ? 10.366 -16.891 -23.942 1.00 56.00 188 HIS A C 1
ATOM 1490 O O . HIS A 1 188 ? 9.945 -16.924 -25.095 1.00 56.00 188 HIS A O 1
ATOM 1496 N N . ARG A 1 189 ? 11.581 -16.402 -23.646 1.00 51.00 189 ARG A N 1
ATOM 1497 C CA . ARG A 1 189 ? 12.557 -15.888 -24.625 1.00 51.00 189 ARG A CA 1
ATOM 1498 C C . ARG A 1 189 ? 13.670 -16.874 -24.993 1.00 51.00 189 ARG A C 1
ATOM 1500 O O . ARG A 1 189 ? 14.431 -16.579 -25.911 1.00 51.00 189 ARG A O 1
ATOM 1507 N N . LEU A 1 190 ? 13.810 -18.001 -24.293 1.00 38.12 190 LEU A N 1
ATOM 1508 C CA . LEU A 1 190 ? 14.803 -19.012 -24.659 1.00 38.12 190 LEU A CA 1
ATOM 1509 C C . LEU A 1 190 ? 14.213 -19.907 -25.758 1.00 38.12 190 LEU A C 1
ATOM 1511 O O . LEU A 1 190 ? 13.200 -20.561 -25.496 1.00 38.12 190 LEU A O 1
ATOM 1515 N N . PRO A 1 191 ? 14.798 -19.957 -26.969 1.00 44.53 191 PRO A N 1
ATOM 1516 C CA . PRO A 1 191 ? 14.477 -21.036 -27.888 1.00 44.53 191 PRO A CA 1
ATOM 1517 C C . PRO A 1 191 ? 14.888 -22.354 -27.218 1.00 44.53 191 PRO A C 1
ATOM 1519 O O . PRO A 1 191 ? 15.991 -22.454 -26.676 1.00 44.53 191 PRO A O 1
ATOM 1522 N N . THR A 1 192 ? 13.976 -23.327 -27.197 1.00 47.62 192 THR A N 1
ATOM 1523 C CA . THR A 1 192 ? 14.327 -24.737 -26.967 1.00 47.62 192 THR A CA 1
ATOM 1524 C C . THR A 1 192 ? 15.285 -25.224 -28.036 1.00 47.62 192 THR A C 1
ATOM 1526 O O . THR A 1 192 ? 15.034 -24.868 -29.212 1.00 47.62 192 THR A O 1
#

Foldseek 3Di:
DPQFPQQDCVLLLVLLLVLLVVPDLQCSQVVCVVLVWDHDDSVLSVVPSSVVSCVRCVPDDLVSSLSSLVVSCVVHDDQSNVQSSLRNVCGPPDDDALVNQLVVQVVCQVDDQQQPDPPVVLLCVLAVQQPDAFPPDPPHGLVVVCCVDVPVVVPDTRSRNCVRRPLSPTRRVSVVVSVVSRVVNVVVVDDD